Protein AF-0000000072724096 (afdb_homodimer)

Radius of gyration: 21.65 Å; Cα contacts (8 Å, |Δi|>4): 663; chains: 2; bounding box: 56×56×42 Å

Solvent-accessible surface area (backbone atoms only — not comparable to full-atom values): 15697 Å² total; per-residue (Å²): 115,58,64,41,33,38,26,36,26,48,43,70,36,62,34,26,48,38,30,69,43,64,88,60,43,46,78,62,49,70,34,66,56,34,50,63,68,53,74,51,79,86,58,90,69,87,50,56,27,40,45,66,32,66,74,71,70,44,71,24,31,36,26,71,37,67,91,57,50,35,62,48,39,63,84,44,53,75,45,74,41,66,35,41,32,31,42,21,38,40,54,76,84,75,58,84,76,57,49,67,43,22,32,33,25,29,62,86,66,57,46,78,44,69,61,37,56,50,73,48,77,36,76,54,72,38,76,88,64,70,44,69,27,32,42,36,75,75,46,77,46,75,82,114,59,64,42,33,37,25,36,29,48,42,69,37,62,34,28,48,37,28,70,44,65,88,60,45,46,77,64,47,69,34,63,57,30,50,62,68,54,73,50,79,86,58,91,69,87,53,58,26,37,44,67,32,66,76,70,71,46,72,23,33,36,26,71,37,66,92,56,49,34,62,50,40,64,85,44,53,76,46,73,42,65,34,41,32,32,42,21,38,41,53,76,85,77,56,86,76,59,47,67,44,22,31,33,23,28,61,85,65,56,47,78,44,69,62,36,56,50,72,49,78,36,76,52,71,38,77,89,66,70,43,68,28,32,41,36,76,75,46,76,47,75,81

Secondary structure (DSSP, 8-state):
--EEEEEEEEEEESEEEEE--SGGGGTT------------SS-----SEEEE-TTT-PEEEEEE-GGG---B-GGGTTS-EEEEEEEEES---------S-EEEEETTT--EEEEE--SS-EEEEETTTTEEEEEEEEEEEE-/-PEEEEEEEEEEESEEEEE--SGGGGTT------------SS-----SEEEE-TTT-PEEEEEE-GGG---B-GGGTTS-EEEEEEEEES---------S-EEEEETTT--EEEEE--SS-EEEEETTTTEEEEEEEEEEEE-

Structure (mmCIF, N/CA/C/O backbone):
data_AF-0000000072724096-model_v1
#
loop_
_entity.id
_entity.type
_entity.pdbx_description
1 polymer 'CXXC motif containing zinc binding protein-like'
#
loop_
_atom_site.group_PDB
_atom_site.id
_atom_site.type_symbol
_atom_site.label_atom_id
_atom_site.label_alt_id
_atom_site.label_comp_id
_atom_site.label_asym_id
_atom_site.label_entity_id
_atom_site.label_seq_id
_atom_site.pdbx_PDB_ins_code
_atom_site.Cartn_x
_atom_site.Cartn_y
_atom_site.Cartn_z
_atom_site.occupancy
_atom_site.B_iso_or_equiv
_atom_site.auth_seq_id
_atom_site.auth_comp_id
_atom_site.auth_asym_id
_atom_site.auth_atom_id
_atom_site.pdbx_PDB_model_num
ATOM 1 N N . MET A 1 1 ? 21.5 -11.797 -8.406 1 77.06 1 MET A N 1
ATOM 2 C CA . MET A 1 1 ? 20.375 -11.078 -7.828 1 77.06 1 MET A CA 1
ATOM 3 C C . MET A 1 1 ? 19.453 -12.023 -7.07 1 77.06 1 MET A C 1
ATOM 5 O O . MET A 1 1 ? 19.156 -13.125 -7.547 1 77.06 1 MET A O 1
ATOM 9 N N . PRO A 1 2 ? 19.266 -11.672 -5.82 1 86.19 2 PRO A N 1
ATOM 10 C CA . PRO A 1 2 ? 18.391 -12.594 -5.098 1 86.19 2 PRO A CA 1
ATOM 11 C C . PRO A 1 2 ? 16.984 -12.648 -5.68 1 86.19 2 PRO A C 1
ATOM 13 O O . PRO A 1 2 ? 16.5 -11.664 -6.238 1 86.19 2 PRO A O 1
ATOM 16 N N . VAL A 1 3 ? 16.469 -13.82 -5.758 1 88.12 3 VAL A N 1
ATOM 17 C CA . VAL A 1 3 ? 15.094 -14.039 -6.18 1 88.12 3 VAL A CA 1
ATOM 18 C C . VAL A 1 3 ? 14.227 -14.367 -4.965 1 88.12 3 VAL A C 1
ATOM 20 O O . VAL A 1 3 ? 14.562 -15.25 -4.172 1 88.12 3 VAL A O 1
ATOM 23 N N . TYR A 1 4 ? 13.203 -13.531 -4.785 1 86.06 4 TYR A N 1
ATOM 24 C CA . TYR A 1 4 ? 12.203 -13.812 -3.764 1 86.06 4 TYR A CA 1
ATOM 25 C C . TYR A 1 4 ? 10.953 -14.438 -4.379 1 86.06 4 TYR A C 1
ATOM 27 O O . TYR A 1 4 ? 10.523 -14.039 -5.461 1 86.06 4 TYR A O 1
ATOM 35 N N . LYS A 1 5 ? 10.438 -15.391 -3.674 1 91.56 5 LYS A N 1
ATOM 36 C CA . LYS A 1 5 ? 9.234 -16.078 -4.129 1 91.56 5 LYS A CA 1
ATOM 37 C C . LYS A 1 5 ? 8.086 -15.891 -3.139 1 91.56 5 LYS A C 1
ATOM 39 O O . LYS A 1 5 ? 8.297 -15.945 -1.924 1 91.56 5 LYS A O 1
ATOM 44 N N . VAL A 1 6 ? 6.988 -15.625 -3.703 1 88.81 6 VAL A N 1
ATOM 45 C CA . VAL A 1 6 ? 5.766 -15.648 -2.906 1 88.81 6 VAL A CA 1
ATOM 46 C C . VAL A 1 6 ? 4.988 -16.938 -3.191 1 88.81 6 VAL A C 1
ATOM 48 O O . VAL A 1 6 ? 4.621 -17.203 -4.336 1 88.81 6 VAL A O 1
ATOM 51 N N . THR A 1 7 ? 4.855 -17.719 -2.152 1 95.25 7 THR A N 1
ATOM 52 C CA . THR A 1 7 ? 4.035 -18.922 -2.219 1 95.25 7 THR A CA 1
ATOM 53 C C . THR A 1 7 ? 2.736 -18.734 -1.439 1 95.25 7 THR A C 1
ATOM 55 O O . THR A 1 7 ? 2.727 -18.094 -0.384 1 95.25 7 THR A O 1
ATOM 58 N N . ILE A 1 8 ? 1.665 -19.281 -2.002 1 95.5 8 ILE A N 1
ATOM 59 C CA . ILE A 1 8 ? 0.393 -19.062 -1.321 1 95.5 8 ILE A CA 1
ATOM 60 C C . ILE A 1 8 ? -0.304 -20.406 -1.095 1 95.5 8 ILE A C 1
ATOM 62 O O . ILE A 1 8 ? 0.004 -21.391 -1.765 1 95.5 8 ILE A O 1
ATOM 66 N N . ARG A 1 9 ? -1.151 -20.391 -0.141 1 97.12 9 ARG A N 1
ATOM 67 C CA . ARG A 1 9 ? -2.104 -21.453 0.144 1 97.12 9 ARG A CA 1
ATOM 68 C C . ARG A 1 9 ? -3.508 -20.906 0.352 1 97.12 9 ARG A C 1
ATOM 70 O O . ARG A 1 9 ? -3.678 -19.844 0.97 1 97.12 9 ARG A O 1
ATOM 77 N N . ALA A 1 10 ? -4.5 -21.594 -0.165 1 97.19 10 ALA A N 1
ATOM 78 C CA . ALA A 1 10 ? -5.887 -21.141 -0.066 1 97.19 10 ALA A CA 1
ATOM 79 C C . ALA A 1 10 ? -6.848 -22.328 -0.086 1 97.19 10 ALA A C 1
ATOM 81 O O . ALA A 1 10 ? -6.453 -23.453 -0.396 1 97.19 10 ALA A O 1
ATOM 82 N N . GLN A 1 11 ? -8.078 -22.062 0.316 1 97.94 11 GLN A N 1
ATOM 83 C CA . GLN A 1 11 ? -9.203 -22.969 0.109 1 97.94 11 GLN A CA 1
ATOM 84 C C . GLN A 1 11 ? -10.156 -22.438 -0.954 1 97.94 11 GLN A C 1
ATOM 86 O O . GLN A 1 11 ? -10.477 -21.25 -0.962 1 97.94 11 GLN A O 1
ATOM 91 N N . PHE A 1 12 ? -10.547 -23.406 -1.77 1 98.06 12 PHE A N 1
ATOM 92 C CA . PHE A 1 12 ? -11.453 -23.031 -2.854 1 98.06 12 PHE A CA 1
ATOM 93 C C . PHE A 1 12 ? -12.82 -23.672 -2.666 1 98.06 12 PHE A C 1
ATOM 95 O O . PHE A 1 12 ? -12.914 -24.812 -2.205 1 98.06 12 PHE A O 1
ATOM 102 N N . GLU A 1 13 ? -13.891 -22.891 -2.988 1 98.12 13 GLU A N 1
ATOM 103 C CA . GLU A 1 13 ? -15.234 -23.422 -3.207 1 98.12 13 GLU A CA 1
ATOM 104 C C . GLU A 1 13 ? -15.664 -23.25 -4.66 1 98.12 13 GLU A C 1
ATOM 106 O O . GLU A 1 13 ? -15.992 -22.141 -5.09 1 98.12 13 GLU A O 1
ATOM 111 N N . ASN A 1 14 ? -15.648 -24.219 -5.484 1 98.19 14 ASN A N 1
ATOM 112 C CA . ASN A 1 14 ? -16.141 -24.312 -6.852 1 98.19 14 ASN A CA 1
ATOM 113 C C . ASN A 1 14 ? -15.398 -23.359 -7.781 1 98.19 14 ASN A C 1
ATOM 115 O O . ASN A 1 14 ? -15.969 -22.875 -8.766 1 98.19 14 ASN A O 1
ATOM 119 N N . VAL A 1 15 ? -14.125 -22.938 -7.488 1 98.44 15 VAL A N 1
ATOM 120 C CA . VAL A 1 15 ? -13.289 -22.125 -8.375 1 98.44 15 VAL A CA 1
ATOM 121 C C . VAL A 1 15 ? -11.906 -22.766 -8.5 1 98.44 15 VAL A C 1
ATOM 123 O O . VAL A 1 15 ? -11.57 -23.688 -7.75 1 98.44 15 VAL A O 1
ATOM 126 N N . THR A 1 16 ? -11.141 -22.281 -9.469 1 98.06 16 THR A N 1
ATOM 127 C CA . THR A 1 16 ? -9.773 -22.734 -9.727 1 98.06 16 THR A CA 1
ATOM 128 C C . THR A 1 16 ? -8.992 -21.672 -10.508 1 98.06 16 THR A C 1
ATOM 130 O O . THR A 1 16 ? -9.523 -20.609 -10.828 1 98.06 16 THR A O 1
ATOM 133 N N . ASN A 1 17 ? -7.672 -21.891 -10.672 1 97.56 17 ASN A N 1
ATOM 134 C CA . ASN A 1 17 ? -6.805 -21.047 -11.484 1 97.56 17 ASN A CA 1
ATOM 135 C C . ASN A 1 17 ? -6.738 -19.625 -10.93 1 97.56 17 ASN A C 1
ATOM 137 O O . ASN A 1 17 ? -6.934 -18.656 -11.672 1 97.56 17 ASN A O 1
ATOM 141 N N . LEU A 1 18 ? -6.512 -19.578 -9.664 1 97.06 18 LEU A N 1
ATOM 142 C CA . LEU A 1 18 ? -6.277 -18.266 -9.062 1 97.06 18 LEU A CA 1
ATOM 143 C C . LEU A 1 18 ? -4.949 -17.688 -9.531 1 97.06 18 LEU A C 1
ATOM 145 O O . LEU A 1 18 ? -3.912 -18.344 -9.445 1 97.06 18 LEU A O 1
ATOM 149 N N . GLU A 1 19 ? -5.035 -16.438 -10.07 1 92.5 19 GLU A N 1
ATOM 150 C CA . GLU A 1 19 ? -3.848 -15.805 -10.633 1 92.5 19 GLU A CA 1
ATOM 151 C C . GLU A 1 19 ? -3.721 -14.359 -10.164 1 92.5 19 GLU A C 1
ATOM 153 O O . GLU A 1 19 ? -4.719 -13.641 -10.062 1 92.5 19 GLU A O 1
ATOM 158 N N . ALA A 1 20 ? -2.453 -14.047 -9.82 1 86.38 20 ALA A N 1
ATOM 159 C CA . ALA A 1 20 ? -2.15 -12.664 -9.453 1 86.38 20 ALA A CA 1
ATOM 160 C C . ALA A 1 20 ? -2.371 -11.727 -10.633 1 86.38 20 ALA A C 1
ATOM 162 O O . ALA A 1 20 ? -2.352 -12.156 -11.789 1 86.38 20 ALA A O 1
ATOM 163 N N . PRO A 1 21 ? -2.598 -10.461 -10.211 1 75.31 21 PRO A N 1
ATOM 164 C CA . PRO A 1 21 ? -2.787 -9.508 -11.312 1 75.31 21 PRO A CA 1
ATOM 165 C C . PRO A 1 21 ? -1.565 -9.414 -12.219 1 75.31 21 PRO A C 1
ATOM 167 O O . PRO A 1 21 ? -0.429 -9.484 -11.742 1 75.31 21 PRO A O 1
ATOM 170 N N . GLY A 1 22 ? -1.613 -9.703 -13.508 1 60.59 22 GLY A N 1
ATOM 171 C CA . GLY A 1 22 ? -0.525 -9.594 -14.469 1 60.59 22 GLY A CA 1
ATOM 172 C C . GLY A 1 22 ? 0.188 -8.258 -14.414 1 60.59 22 GLY A C 1
ATOM 173 O O . GLY A 1 22 ? 0.64 -7.828 -13.352 1 60.59 22 GLY A O 1
ATOM 174 N N . GLU A 1 23 ? 0.174 -7.484 -15.539 1 55.12 23 GLU A N 1
ATOM 175 C CA . GLU A 1 23 ? 0.909 -6.254 -15.82 1 55.12 23 GLU A CA 1
ATOM 176 C C . GLU A 1 23 ? 0.658 -5.207 -14.734 1 55.12 23 GLU A C 1
ATOM 178 O O . GLU A 1 23 ? 1.498 -4.336 -14.5 1 55.12 23 GLU A O 1
ATOM 183 N N . ASP A 1 24 ? -0.351 -5.383 -14.016 1 49.88 24 ASP A N 1
ATOM 184 C CA . ASP A 1 24 ? -0.758 -4.293 -13.133 1 49.88 24 ASP A CA 1
ATOM 185 C C . ASP A 1 24 ? -0.168 -4.465 -11.734 1 49.88 24 ASP A C 1
ATOM 187 O O . ASP A 1 24 ? -0.503 -3.711 -10.82 1 49.88 24 ASP A O 1
ATOM 191 N N . PHE A 1 25 ? 0.595 -5.539 -11.586 1 50.97 25 PHE A N 1
ATOM 192 C CA . PHE A 1 25 ? 1.252 -5.566 -10.289 1 50.97 25 PHE A CA 1
ATOM 193 C C . PHE A 1 25 ? 1.965 -4.246 -10.016 1 50.97 25 PHE A C 1
ATOM 195 O O . PHE A 1 25 ? 2.121 -3.846 -8.859 1 50.97 25 PHE A O 1
ATOM 202 N N . SER A 1 26 ? 2.305 -3.635 -11.133 1 45.75 26 SER A N 1
ATOM 203 C CA . SER A 1 26 ? 3.135 -2.441 -11.008 1 45.75 26 SER A CA 1
ATOM 204 C C . SER A 1 26 ? 2.459 -1.382 -10.148 1 45.75 26 SER A C 1
ATOM 206 O O . SER A 1 26 ? 3.129 -0.659 -9.406 1 45.75 26 SER A O 1
ATOM 208 N N . GLU A 1 27 ? 1.235 -1.168 -10.492 1 42.31 27 GLU A N 1
ATOM 209 C CA . GLU A 1 27 ? 0.758 0.095 -9.938 1 42.31 27 GLU A CA 1
ATOM 210 C C . GLU A 1 27 ? 0.625 0.019 -8.422 1 42.31 27 GLU A C 1
ATOM 212 O O . GLU A 1 27 ? 0.719 1.037 -7.73 1 42.31 27 GLU A O 1
ATOM 217 N N . LYS A 1 28 ? 0.189 -1.168 -8.086 1 42.19 28 LYS A N 1
ATOM 218 C CA . LYS A 1 28 ? -0.104 -1.183 -6.66 1 42.19 28 LYS A CA 1
ATOM 219 C C . LYS A 1 28 ? 1.017 -1.861 -5.875 1 42.19 28 LYS A C 1
ATOM 221 O O . LYS A 1 28 ? 0.988 -3.076 -5.668 1 42.19 28 LYS A O 1
ATOM 226 N N . TRP A 1 29 ? 2.176 -1.751 -6.34 1 39.19 29 TRP A N 1
ATOM 227 C CA . TRP A 1 29 ? 3.254 -2.422 -5.621 1 39.19 29 TRP A CA 1
ATOM 228 C C . TRP A 1 29 ? 3.129 -2.195 -4.121 1 39.19 29 TRP A C 1
ATOM 230 O O . TRP A 1 29 ? 2.828 -1.084 -3.676 1 39.19 29 TRP A O 1
ATOM 240 N N . GLN A 1 30 ? 2.699 -3.15 -3.518 1 44.91 30 GLN A N 1
ATOM 241 C CA . GLN A 1 30 ? 2.631 -3.268 -2.064 1 44.91 30 GLN A CA 1
ATOM 242 C C . GLN A 1 30 ? 3.93 -2.799 -1.414 1 44.91 30 GLN A C 1
ATOM 244 O O . GLN A 1 30 ? 4.977 -2.76 -2.064 1 44.91 30 GLN A O 1
ATOM 249 N N . TYR A 1 31 ? 3.693 -2.562 -0.171 1 43.75 31 TYR A N 1
ATOM 250 C CA . TYR A 1 31 ? 4.422 -1.954 0.936 1 43.75 31 TYR A CA 1
ATOM 251 C C . TYR A 1 31 ? 5.723 -2.699 1.206 1 43.75 31 TYR A C 1
ATOM 253 O O . TYR A 1 31 ? 5.793 -3.92 1.045 1 43.75 31 TYR A O 1
ATOM 261 N N . VAL A 1 32 ? 6.652 -2.34 0.55 1 44.72 32 VAL A N 1
ATOM 262 C CA . VAL A 1 32 ? 7.836 -2.881 1.211 1 44.72 32 VAL A CA 1
ATOM 263 C C . VAL A 1 32 ? 7.797 -2.547 2.701 1 44.72 32 VAL A C 1
ATOM 265 O O . VAL A 1 32 ? 7.691 -1.378 3.078 1 44.72 32 VAL A O 1
ATOM 268 N N . SER A 1 33 ? 7.008 -3.434 3.391 1 38.75 33 SER A N 1
ATOM 269 C CA . SER A 1 33 ? 7.012 -3.238 4.836 1 38.75 33 SER A CA 1
ATOM 270 C C . SER A 1 33 ? 8.406 -2.904 5.348 1 38.75 33 SER A C 1
ATOM 272 O O . SER A 1 33 ? 9.367 -3.635 5.078 1 38.75 33 SER A O 1
ATOM 274 N N . ALA A 1 34 ? 8.562 -1.711 5.492 1 39.78 34 ALA A N 1
ATOM 275 C CA . ALA A 1 34 ? 9.617 -1.272 6.402 1 39.78 34 ALA A CA 1
ATOM 276 C C . ALA A 1 34 ? 9.609 -2.098 7.688 1 39.78 34 ALA A C 1
ATOM 278 O O . ALA A 1 34 ? 8.969 -1.718 8.672 1 39.78 34 ALA A O 1
ATOM 279 N N . ASP A 1 35 ? 8.891 -3.184 7.785 1 37.25 35 ASP A N 1
ATOM 280 C CA . ASP A 1 35 ? 8.773 -3.693 9.148 1 37.25 35 ASP A CA 1
ATOM 281 C C . ASP A 1 35 ? 10.023 -3.383 9.961 1 37.25 35 ASP A C 1
ATOM 283 O O . ASP A 1 35 ? 9.938 -3.064 11.148 1 37.25 35 ASP A O 1
ATOM 287 N N . GLU A 1 36 ? 11.203 -4.234 9.961 1 36.59 36 GLU A N 1
ATOM 288 C CA . GLU A 1 36 ? 11.711 -4.41 11.32 1 36.59 36 GLU A CA 1
ATOM 289 C C . GLU A 1 36 ? 12.102 -3.074 11.945 1 36.59 36 GLU A C 1
ATOM 291 O O . GLU A 1 36 ? 12.898 -2.33 11.383 1 36.59 36 GLU A O 1
ATOM 296 N N . GLN A 1 37 ? 10.938 -2.418 12.492 1 38.41 37 GLN A N 1
ATOM 297 C CA . GLN A 1 37 ? 11.633 -1.508 13.391 1 38.41 37 GLN A CA 1
ATOM 298 C C . GLN A 1 37 ? 13.023 -2.035 13.742 1 38.41 37 GLN A C 1
ATOM 300 O O . GLN A 1 37 ? 13.156 -3.105 14.336 1 38.41 37 GLN A O 1
ATOM 305 N N . VAL A 1 38 ? 13.789 -2.195 12.859 1 38.53 38 VAL A N 1
ATOM 306 C CA . VAL A 1 38 ? 15.133 -2.617 13.242 1 38.53 38 VAL A CA 1
ATOM 307 C C . VAL A 1 38 ? 15.703 -1.653 14.281 1 38.53 38 VAL A C 1
ATOM 309 O O . VAL A 1 38 ? 15.539 -0.437 14.164 1 38.53 38 VAL A O 1
ATOM 312 N N . ASP A 1 39 ? 15.68 -2.201 15.422 1 38.94 39 ASP A N 1
ATOM 313 C CA . ASP A 1 39 ? 16.531 -1.484 16.375 1 38.94 39 ASP A CA 1
ATOM 314 C C . ASP A 1 39 ? 17.719 -0.827 15.656 1 38.94 39 ASP A C 1
ATOM 316 O O . ASP A 1 39 ? 18.469 -1.497 14.953 1 38.94 39 ASP A O 1
ATOM 320 N N . THR A 1 40 ? 17.359 0.144 15.062 1 41.19 40 THR A N 1
ATOM 321 C CA . THR A 1 40 ? 18.594 0.823 14.656 1 41.19 40 THR A CA 1
ATOM 322 C C . THR A 1 40 ? 19.672 0.682 15.727 1 41.19 40 THR A C 1
ATOM 324 O O . THR A 1 40 ? 19.391 0.86 16.922 1 41.19 40 THR A O 1
ATOM 327 N N . PRO A 1 41 ? 20.625 -0.075 15.406 1 42.72 41 PRO A N 1
ATOM 328 C CA . PRO A 1 41 ? 21.625 -0.151 16.484 1 42.72 41 PRO A CA 1
ATOM 329 C C . PRO A 1 41 ? 21.594 1.07 17.391 1 42.72 41 PRO A C 1
ATOM 331 O O . PRO A 1 41 ? 21.375 0.938 18.609 1 42.72 41 PRO A O 1
ATOM 334 N N . LYS A 1 42 ? 22.734 1.822 17.203 1 36.31 42 LYS A N 1
ATOM 335 C CA . LYS A 1 42 ? 23.266 2.785 18.172 1 36.31 42 LYS A CA 1
ATOM 336 C C . LYS A 1 42 ? 22.234 3.85 18.516 1 36.31 42 LYS A C 1
ATOM 338 O O . LYS A 1 42 ? 22.484 4.727 19.344 1 36.31 42 LYS A O 1
ATOM 343 N N . SER A 1 43 ? 21.406 4.328 17.453 1 38.88 43 SER A N 1
ATOM 344 C CA . SER A 1 43 ? 20.781 5.582 17.875 1 38.88 43 SER A CA 1
ATOM 345 C C . SER A 1 43 ? 19.484 5.336 18.625 1 38.88 43 SER A C 1
ATOM 347 O O . SER A 1 43 ? 18.734 4.406 18.297 1 38.88 43 SER A O 1
ATOM 349 N N . ARG A 1 44 ? 19.109 5.746 19.719 1 42.91 44 ARG A N 1
ATOM 350 C CA . ARG A 1 44 ? 17.984 5.832 20.641 1 42.91 44 ARG A CA 1
ATOM 351 C C . ARG A 1 44 ? 16.672 6.004 19.906 1 42.91 44 ARG A C 1
ATOM 353 O O . ARG A 1 44 ? 15.594 6 20.516 1 42.91 44 ARG A O 1
ATOM 360 N N . GLY A 1 45 ? 16.516 6.551 18.625 1 48 45 GLY A N 1
ATOM 361 C CA . GLY A 1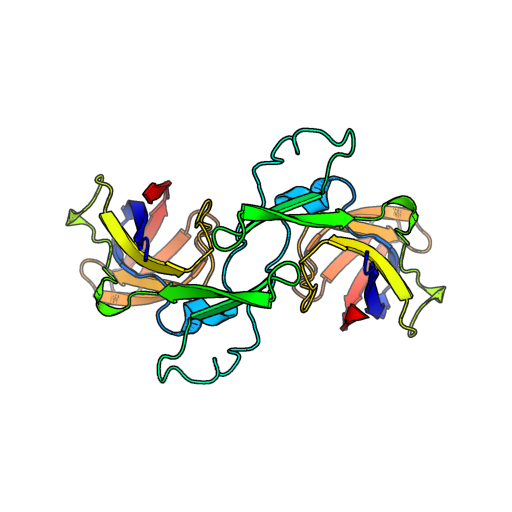 45 ? 15.242 7.059 18.141 1 48 45 GLY A CA 1
ATOM 362 C C . GLY A 1 45 ? 14.469 6.047 17.312 1 48 45 GLY A C 1
ATOM 363 O O . GLY A 1 45 ? 15.062 5.215 16.625 1 48 45 GLY A O 1
ATOM 364 N N . THR A 1 46 ? 13.32 5.586 17.688 1 55.38 46 THR A N 1
ATOM 365 C CA . THR A 1 46 ? 12.359 4.73 17 1 55.38 46 THR A CA 1
ATOM 366 C C . THR A 1 46 ? 11.914 5.355 15.68 1 55.38 46 THR A C 1
ATOM 368 O O . THR A 1 46 ? 11.844 6.582 15.562 1 55.38 46 THR A O 1
ATOM 371 N N . CYS A 1 47 ? 12.258 4.789 14.453 1 64.88 47 CYS A N 1
ATOM 372 C CA . CYS A 1 47 ? 11.758 5.297 13.18 1 64.88 47 CYS A CA 1
ATOM 373 C C . CYS A 1 47 ? 10.547 4.5 12.711 1 64.88 47 CYS A C 1
ATOM 375 O O . CYS A 1 47 ? 10.328 3.373 13.164 1 64.88 47 CYS A O 1
ATOM 377 N N . ASN A 1 48 ? 9.633 5.25 12.039 1 67.31 48 ASN A N 1
ATOM 378 C CA . ASN A 1 48 ? 8.414 4.629 11.531 1 67.31 48 ASN A CA 1
ATOM 379 C C . ASN A 1 48 ? 8.719 3.621 10.422 1 67.31 48 ASN A C 1
ATOM 381 O O . ASN A 1 48 ? 7.992 2.639 10.266 1 67.31 48 ASN A O 1
ATOM 385 N N . MET A 1 49 ? 9.758 3.877 9.656 1 68.81 49 MET A N 1
ATOM 386 C CA . MET A 1 49 ? 10.172 2.994 8.57 1 68.81 49 MET A CA 1
ATOM 387 C C . MET A 1 49 ? 11.695 2.998 8.422 1 68.81 49 MET A C 1
ATOM 389 O O . MET A 1 49 ? 12.328 4.055 8.492 1 68.81 49 MET A O 1
ATOM 393 N N . ALA A 1 50 ? 12.219 1.803 8.375 1 68.62 50 ALA A N 1
ATOM 394 C CA . ALA A 1 50 ? 13.641 1.632 8.086 1 68.62 50 ALA A CA 1
ATOM 395 C C . ALA A 1 50 ? 13.859 0.572 7.008 1 68.62 50 ALA A C 1
ATOM 397 O O . ALA A 1 50 ? 13.211 -0.477 7.02 1 68.62 50 ALA A O 1
ATOM 398 N N . VAL A 1 51 ? 14.633 1.031 5.988 1 66.38 51 VAL A N 1
ATOM 399 C CA . VAL A 1 51 ? 14.953 0.117 4.898 1 66.38 51 VAL A CA 1
ATOM 400 C C . VAL A 1 51 ? 16.469 -0.008 4.754 1 66.38 51 VAL A C 1
ATOM 402 O O . VAL A 1 51 ? 17.172 0.999 4.691 1 66.38 51 VAL A O 1
ATOM 405 N N . LYS A 1 52 ? 17 -1.158 4.906 1 69.5 52 LYS A N 1
ATOM 406 C CA . LYS A 1 52 ? 18.422 -1.415 4.695 1 69.5 52 LYS A CA 1
ATOM 407 C C . LYS A 1 52 ? 18.719 -1.613 3.213 1 69.5 52 LYS A C 1
ATOM 409 O O . LYS A 1 52 ? 18.172 -2.504 2.57 1 69.5 52 LYS A O 1
ATOM 414 N N . CYS A 1 53 ? 19.578 -0.744 2.729 1 70.62 53 CYS A N 1
ATOM 415 C CA . CYS A 1 53 ? 20.047 -0.892 1.355 1 70.62 53 CYS A CA 1
ATOM 416 C C . CYS A 1 53 ? 21.047 -2.031 1.239 1 70.62 53 CYS A C 1
ATOM 418 O O . CYS A 1 53 ? 22.094 -2.016 1.902 1 70.62 53 CYS A O 1
ATOM 420 N N . LYS A 1 54 ? 20.719 -2.914 0.489 1 70.69 54 LYS A N 1
ATOM 421 C CA . LYS A 1 54 ? 21.594 -4.078 0.354 1 70.69 54 LYS A CA 1
ATOM 422 C C . LYS A 1 54 ? 22.844 -3.734 -0.454 1 70.69 54 LYS A C 1
ATOM 424 O O . LYS A 1 54 ? 23.828 -4.484 -0.441 1 70.69 54 LYS A O 1
ATOM 429 N N . LEU A 1 55 ? 22.766 -2.547 -1.094 1 74.75 55 LEU A N 1
ATOM 430 C CA . LEU A 1 55 ? 23.906 -2.186 -1.938 1 74.75 55 LEU A CA 1
ATOM 431 C C . LEU A 1 55 ? 24.938 -1.398 -1.144 1 74.75 55 LEU A C 1
ATOM 433 O O . LEU A 1 55 ? 26.125 -1.402 -1.487 1 74.75 55 LEU A O 1
ATOM 437 N N . CYS A 1 56 ? 24.688 -0.646 -0.161 1 79.94 56 CYS A N 1
ATOM 438 C CA . CYS A 1 56 ? 25.656 0.136 0.608 1 79.94 56 CYS A CA 1
ATOM 439 C C . CYS A 1 56 ? 25.594 -0.219 2.088 1 79.94 56 CYS A C 1
ATOM 441 O O . CYS A 1 56 ? 26.422 0.228 2.877 1 79.94 56 CYS A O 1
ATOM 443 N N . ASN A 1 57 ? 24.672 -1.079 2.426 1 76 57 ASN A N 1
ATOM 444 C CA . ASN A 1 57 ? 24.484 -1.584 3.783 1 76 57 ASN A CA 1
ATOM 445 C C . ASN A 1 57 ? 24.094 -0.47 4.746 1 76 57 ASN A C 1
ATOM 447 O O . ASN A 1 57 ? 24.203 -0.626 5.961 1 76 57 ASN A O 1
ATOM 451 N N . ARG A 1 58 ? 23.688 0.639 4.156 1 75.81 58 ARG A N 1
ATOM 452 C CA . ARG A 1 58 ? 23.219 1.733 4.996 1 75.81 58 ARG A CA 1
ATOM 453 C C . ARG A 1 58 ? 21.703 1.655 5.195 1 75.81 58 ARG A C 1
ATOM 455 O O . ARG A 1 58 ? 21 0.977 4.438 1 75.81 58 ARG A O 1
ATOM 462 N N . HIS A 1 59 ? 21.266 2.195 6.18 1 73.44 59 HIS A N 1
ATOM 463 C CA . HIS A 1 59 ? 19.844 2.209 6.512 1 73.44 59 HIS A CA 1
ATOM 464 C C . HIS A 1 59 ? 19.188 3.531 6.109 1 73.44 59 HIS A C 1
ATOM 466 O O . HIS A 1 59 ? 19.688 4.602 6.461 1 73.44 59 HIS A O 1
ATOM 472 N N . SER A 1 60 ? 18.109 3.373 5.207 1 74.12 60 SER A N 1
ATOM 473 C CA . SER A 1 60 ? 17.234 4.512 4.965 1 74.12 60 SER A CA 1
ATOM 474 C C . SER A 1 60 ? 16.094 4.551 5.98 1 74.12 60 SER A C 1
ATOM 476 O O . SER A 1 60 ? 15.547 3.508 6.355 1 74.12 60 SER A O 1
ATOM 478 N N . THR A 1 61 ? 15.797 5.734 6.445 1 75.38 61 THR A N 1
ATOM 479 C CA . THR A 1 61 ? 14.781 5.828 7.484 1 75.38 61 THR A CA 1
ATOM 480 C C . THR A 1 61 ? 13.766 6.918 7.156 1 75.38 61 THR A C 1
ATOM 482 O O . THR A 1 61 ? 14.086 7.879 6.457 1 75.38 61 THR A O 1
ATOM 485 N N . LEU A 1 62 ? 12.531 6.691 7.523 1 76.62 62 LEU A N 1
ATOM 486 C CA . LEU A 1 62 ? 11.445 7.66 7.504 1 76.62 62 LEU A CA 1
ATOM 487 C C . LEU A 1 62 ? 10.789 7.77 8.875 1 76.62 62 LEU A C 1
ATOM 489 O O . LEU A 1 62 ? 10.406 6.758 9.469 1 76.62 62 LEU A O 1
ATOM 493 N N . ASP A 1 63 ? 10.766 9 9.383 1 77 63 ASP A N 1
ATOM 494 C CA . ASP A 1 63 ? 10.117 9.258 10.664 1 77 63 ASP A CA 1
ATOM 495 C C . ASP A 1 63 ? 8.984 10.273 10.516 1 77 63 ASP A C 1
ATOM 497 O O . ASP A 1 63 ? 9.164 11.328 9.906 1 77 63 ASP A O 1
ATOM 501 N N . VAL A 1 64 ? 7.84 9.82 11.008 1 77.94 64 VAL A N 1
ATOM 502 C CA . VAL A 1 64 ? 6.738 10.773 11.031 1 77.94 64 VAL A CA 1
ATOM 503 C C . VAL A 1 64 ? 6.996 11.828 12.117 1 77.94 64 VAL A C 1
ATOM 505 O O . VAL A 1 64 ? 7.293 11.484 13.266 1 77.94 64 VAL A O 1
ATOM 508 N N . LEU A 1 65 ? 6.953 13.062 11.758 1 84.69 65 LEU A N 1
ATOM 509 C CA . LEU A 1 65 ? 7.074 14.148 12.727 1 84.69 65 LEU A CA 1
ATOM 510 C C . LEU A 1 65 ? 5.738 14.422 13.414 1 84.69 65 LEU A C 1
ATOM 512 O O . LEU A 1 65 ? 4.953 15.25 12.945 1 84.69 65 LEU A O 1
ATOM 516 N N . ARG A 1 66 ? 5.574 13.797 14.445 1 81.75 66 ARG A N 1
ATOM 517 C CA . ARG A 1 66 ? 4.301 13.883 15.148 1 81.75 66 ARG A CA 1
ATOM 518 C C . ARG A 1 66 ? 4.023 15.305 15.617 1 81.75 66 ARG A C 1
ATOM 520 O O . ARG A 1 66 ? 2.865 15.719 15.695 1 81.75 66 ARG A O 1
ATOM 527 N N . SER A 1 67 ? 5.059 15.914 16.016 1 85.44 67 SER A N 1
ATOM 528 C CA . SER A 1 67 ? 4.926 17.281 16.516 1 85.44 67 SER A CA 1
ATOM 529 C C . SER A 1 67 ? 4.359 18.203 15.445 1 85.44 67 SER A C 1
ATOM 531 O O . SER A 1 67 ? 3.836 19.281 15.758 1 85.44 67 SER A O 1
ATOM 533 N N . ARG A 1 68 ? 4.379 17.781 14.188 1 87.31 68 ARG A N 1
ATOM 534 C CA . ARG A 1 68 ? 3.932 18.641 13.086 1 87.31 68 ARG A CA 1
ATOM 535 C C . ARG A 1 68 ? 2.578 18.172 12.555 1 87.31 68 ARG A C 1
ATOM 537 O O . ARG A 1 68 ? 2.082 18.703 11.562 1 87.31 68 ARG A O 1
ATOM 544 N N . GLN A 1 69 ? 2.098 17.172 13.148 1 87.88 69 GLN A N 1
ATOM 545 C CA . GLN A 1 69 ? 0.795 16.688 12.703 1 87.88 69 GLN A CA 1
ATOM 546 C C . GLN A 1 69 ? -0.288 17.734 12.93 1 87.88 69 GLN A C 1
ATOM 548 O O . GLN A 1 69 ? -0.367 18.328 14.008 1 87.88 69 GLN A O 1
ATOM 553 N N . GLN A 1 70 ? -1.121 18.016 11.914 1 92.75 70 GLN A N 1
ATOM 554 C CA . GLN A 1 70 ? -2.199 19 12.008 1 92.75 70 GLN A CA 1
ATOM 555 C C . GLN A 1 70 ? -3.523 18.406 11.531 1 92.75 70 GLN A C 1
ATOM 557 O O . GLN A 1 70 ? -3.537 17.453 10.75 1 92.75 70 GLN A O 1
ATOM 562 N N . ARG A 1 71 ? -4.531 19.031 12.008 1 95.25 71 ARG A N 1
ATOM 563 C CA . ARG A 1 71 ? -5.871 18.688 11.547 1 95.25 71 ARG A CA 1
ATOM 564 C C . ARG A 1 71 ? -6.336 19.625 10.445 1 95.25 71 ARG A C 1
ATOM 566 O O . ARG A 1 71 ? -5.996 20.812 10.453 1 95.25 71 ARG A O 1
ATOM 573 N N . TYR A 1 72 ? -6.992 19.062 9.492 1 97.62 72 TYR A N 1
ATOM 574 C CA . TYR A 1 72 ? -7.656 19.859 8.477 1 97.62 72 TYR A CA 1
ATOM 575 C C . TYR A 1 72 ? -9.062 20.25 8.914 1 97.62 72 TYR A C 1
ATOM 577 O O . TYR A 1 72 ? -9.883 19.375 9.234 1 97.62 72 TYR A O 1
ATOM 585 N N . THR A 1 73 ? -9.422 21.562 8.922 1 97.88 73 THR A N 1
ATOM 586 C CA . THR A 1 73 ? -10.688 22.031 9.477 1 97.88 73 THR A CA 1
ATOM 587 C C . THR A 1 73 ? -11.547 22.672 8.391 1 97.88 73 THR A C 1
ATOM 589 O O . THR A 1 73 ? -11.078 22.922 7.281 1 97.88 73 THR A O 1
ATOM 592 N N . ALA A 1 74 ? -12.82 22.891 8.781 1 97.12 74 ALA A N 1
ATOM 593 C CA . ALA A 1 74 ? -13.75 23.547 7.871 1 97.12 74 ALA A CA 1
ATOM 594 C C . ALA A 1 74 ? -13.242 24.938 7.473 1 97.12 74 ALA A C 1
ATOM 596 O O . ALA A 1 74 ? -13.523 25.422 6.375 1 97.12 74 ALA A O 1
ATOM 597 N N . GLU A 1 75 ? -12.453 25.578 8.312 1 96.81 75 GLU A N 1
ATOM 598 C CA . GLU A 1 75 ? -11.922 26.922 8.047 1 96.81 75 GLU A CA 1
ATOM 599 C C . GLU A 1 75 ? -10.789 26.859 7.023 1 96.81 75 GLU A C 1
ATOM 601 O O . GLU A 1 75 ? -10.422 27.891 6.445 1 96.81 75 GLU A O 1
ATOM 606 N N . ASP A 1 76 ? -10.195 25.734 6.863 1 97.56 76 ASP A N 1
ATOM 607 C CA . ASP A 1 76 ? -9.078 25.578 5.934 1 97.56 76 ASP A CA 1
ATOM 608 C C . ASP A 1 76 ? -9.578 25.469 4.492 1 97.56 76 ASP A C 1
ATOM 610 O O . ASP A 1 76 ? -8.805 25.641 3.549 1 97.56 76 ASP A O 1
ATOM 614 N N . ILE A 1 77 ? -10.773 25.172 4.309 1 95.19 77 ILE A N 1
ATOM 615 C CA . ILE A 1 77 ? -11.352 24.938 2.992 1 95.19 77 ILE A CA 1
ATOM 616 C C . ILE A 1 77 ? -11.391 26.25 2.209 1 95.19 77 ILE A C 1
ATOM 618 O O . ILE A 1 77 ? -11.812 27.281 2.734 1 95.19 77 ILE A O 1
ATOM 622 N N . PRO A 1 78 ? -10.898 26.328 1.122 1 95.69 78 PRO A N 1
ATOM 623 C CA . PRO A 1 78 ? -10.445 25.234 0.249 1 95.69 78 PRO A CA 1
ATOM 624 C C . PRO A 1 78 ? -8.922 25.188 0.123 1 95.69 78 PRO A C 1
ATOM 626 O O . PRO A 1 78 ? -8.398 24.781 -0.917 1 95.69 78 PRO A O 1
ATOM 629 N N . ASN A 1 79 ? -8.258 25.656 1.012 1 97 79 ASN A N 1
ATOM 630 C CA . ASN A 1 79 ? -6.809 25.797 0.902 1 97 79 ASN A CA 1
ATOM 631 C C . ASN A 1 79 ? -6.086 24.516 1.264 1 97 79 ASN A C 1
ATOM 633 O O . ASN A 1 79 ? -6.59 23.719 2.061 1 97 79 ASN A O 1
ATOM 637 N N . PHE A 1 80 ? -4.93 24.359 0.629 1 97.62 80 PHE A N 1
ATOM 638 C CA . PHE A 1 80 ? -4.059 23.266 1.041 1 97.62 80 PHE A CA 1
ATOM 639 C C . PHE A 1 80 ? -3.469 23.531 2.42 1 97.62 80 PHE A C 1
ATOM 641 O O . PHE A 1 80 ? -3.113 24.672 2.738 1 97.62 80 PHE A O 1
ATOM 648 N N . LYS A 1 81 ? -3.418 22.469 3.23 1 96.88 81 LYS A N 1
ATOM 649 C CA . LYS A 1 81 ? -2.832 22.547 4.562 1 96.88 81 LYS A CA 1
ATOM 650 C C . LYS A 1 81 ? -1.978 21.328 4.871 1 96.88 81 LYS A C 1
ATOM 652 O O . LYS A 1 81 ? -2.367 20.203 4.559 1 96.88 81 LYS A O 1
ATOM 657 N N . GLU A 1 82 ? -0.778 21.578 5.496 1 95.12 82 GLU A N 1
ATOM 658 C CA . GLU A 1 82 ? 0.074 20.484 5.945 1 95.12 82 GLU A CA 1
ATOM 659 C C . GLU A 1 82 ? -0.616 19.641 7.023 1 95.12 82 GLU A C 1
ATOM 661 O O . GLU A 1 82 ? -1.139 20.203 7.996 1 95.12 82 GLU A O 1
ATOM 666 N N . ILE A 1 83 ? -0.644 18.344 6.871 1 92.12 83 ILE A N 1
ATOM 667 C CA . ILE A 1 83 ? -1.269 17.5 7.883 1 92.12 83 ILE A CA 1
ATOM 668 C C . ILE A 1 83 ? -0.251 16.5 8.422 1 92.12 83 ILE A C 1
ATOM 670 O O . ILE A 1 83 ? -0.424 15.953 9.508 1 92.12 83 ILE A O 1
ATOM 674 N N . ILE A 1 84 ? 0.736 16.188 7.633 1 87 84 ILE A N 1
ATOM 675 C CA . ILE A 1 84 ? 1.747 15.211 8.023 1 87 84 ILE A CA 1
ATOM 676 C C . ILE A 1 84 ? 3.113 15.641 7.492 1 87 84 ILE A C 1
ATOM 678 O O . ILE A 1 84 ? 3.211 16.219 6.402 1 87 84 ILE A O 1
ATOM 682 N N . ALA A 1 85 ? 4.102 15.414 8.273 1 87.44 85 ALA A N 1
ATOM 683 C CA . ALA A 1 85 ? 5.48 15.641 7.855 1 87.44 85 ALA A CA 1
ATOM 684 C C . ALA A 1 85 ? 6.363 14.445 8.18 1 87.44 85 ALA A C 1
ATOM 686 O O . ALA A 1 85 ? 6.184 13.797 9.219 1 87.44 85 ALA A O 1
ATOM 687 N N . PHE A 1 86 ? 7.27 14.164 7.312 1 83.25 86 PHE A N 1
ATOM 688 C CA . PHE A 1 86 ? 8.203 13.055 7.438 1 83.25 86 PHE A CA 1
ATOM 689 C C . PHE A 1 86 ? 9.641 13.562 7.441 1 83.25 86 PHE A C 1
ATOM 691 O O . PHE A 1 86 ? 10.031 14.352 6.582 1 83.25 86 PHE A O 1
ATOM 698 N N . GLU A 1 87 ? 10.375 13.133 8.391 1 85.19 87 GLU A N 1
ATOM 699 C CA . GLU A 1 87 ? 11.828 13.273 8.328 1 85.19 87 GLU A CA 1
ATOM 700 C C . GLU A 1 87 ? 12.469 12.031 7.727 1 85.19 87 GLU A C 1
ATOM 702 O O . GLU A 1 87 ? 12.289 10.922 8.234 1 85.19 87 GLU A O 1
ATOM 707 N N . CYS A 1 88 ? 13.18 12.234 6.586 1 79.06 88 CYS A N 1
ATOM 708 C CA . CYS A 1 88 ? 13.68 11.078 5.848 1 79.06 88 CYS A CA 1
ATOM 709 C C . CYS A 1 88 ? 15.195 11.109 5.754 1 79.06 88 CYS A C 1
ATOM 711 O O . CYS A 1 88 ? 15.797 12.172 5.609 1 79.06 88 CYS A O 1
ATOM 713 N N . ARG A 1 89 ? 15.703 9.906 5.992 1 76.12 89 ARG A N 1
ATOM 714 C CA . ARG A 1 89 ? 17.109 9.672 5.676 1 76.12 89 ARG A CA 1
ATOM 715 C C . ARG A 1 89 ? 17.25 8.648 4.559 1 76.12 89 ARG A C 1
ATOM 717 O O . ARG A 1 89 ? 16.812 7.5 4.699 1 76.12 89 ARG A O 1
ATOM 724 N N . GLY A 1 90 ? 17.828 9.078 3.354 1 72.25 90 GLY A N 1
ATOM 725 C CA . GLY A 1 90 ? 18.094 8.133 2.283 1 72.25 90 GLY A CA 1
ATOM 726 C C . GLY A 1 90 ? 16.859 7.789 1.467 1 72.25 90 GLY A C 1
ATOM 727 O O . GLY A 1 90 ? 16.922 6.918 0.594 1 72.25 90 GLY A O 1
ATOM 728 N N . ILE A 1 91 ? 15.656 8.273 1.827 1 70.31 91 ILE A N 1
ATOM 729 C CA . ILE A 1 91 ? 14.43 7.926 1.116 1 70.31 91 ILE A CA 1
ATOM 730 C C . ILE A 1 91 ? 13.672 9.195 0.749 1 70.31 91 ILE A C 1
ATOM 732 O O . ILE A 1 91 ? 13.688 10.18 1.497 1 70.31 91 ILE A O 1
ATOM 736 N N . SER A 1 92 ? 13.016 9.109 -0.422 1 71.19 92 SER A N 1
ATOM 737 C CA . SER A 1 92 ? 12.141 10.195 -0.859 1 71.19 92 SER A CA 1
ATOM 738 C C . SER A 1 92 ? 10.68 9.766 -0.848 1 71.19 92 SER A C 1
ATOM 740 O O . SER A 1 92 ? 10.359 8.625 -1.197 1 71.19 92 SER A O 1
ATOM 742 N N . VAL A 1 93 ? 9.828 10.648 -0.306 1 71.5 93 VAL A N 1
ATOM 743 C CA . VAL A 1 93 ? 8.391 10.445 -0.407 1 71.5 93 VAL A CA 1
ATOM 744 C C . VAL A 1 93 ? 7.883 10.992 -1.738 1 71.5 93 VAL A C 1
ATOM 746 O O . VAL A 1 93 ? 8.039 12.18 -2.027 1 71.5 93 VAL A O 1
ATOM 749 N N . VAL A 1 94 ? 7.293 10.086 -2.562 1 67.81 94 VAL A N 1
ATOM 750 C CA . VAL A 1 94 ? 6.969 10.547 -3.908 1 67.81 94 VAL A CA 1
ATOM 751 C C . VAL A 1 94 ? 5.461 10.438 -4.145 1 67.81 94 VAL A C 1
ATOM 753 O O . VAL A 1 94 ? 4.934 11.016 -5.094 1 67.81 94 VAL A O 1
ATOM 756 N N . ASN A 1 95 ? 4.758 9.719 -3.32 1 68.75 95 ASN A N 1
ATOM 757 C CA . ASN A 1 95 ? 3.32 9.516 -3.469 1 68.75 95 ASN A CA 1
ATOM 758 C C . ASN A 1 95 ? 2.635 9.352 -2.115 1 68.75 95 ASN A C 1
ATOM 760 O O . ASN A 1 95 ? 3.281 9.008 -1.125 1 68.75 95 ASN A O 1
ATOM 764 N N . PHE A 1 96 ? 1.401 9.555 -2.133 1 73.44 96 PHE A N 1
ATOM 765 C CA . PHE A 1 96 ? 0.588 9.445 -0.929 1 73.44 96 PHE A CA 1
ATOM 766 C C . PHE A 1 96 ? -0.797 8.906 -1.26 1 73.44 96 PHE A C 1
ATOM 768 O O . PHE A 1 96 ? -1.388 9.273 -2.277 1 73.44 96 PHE A O 1
ATOM 775 N N . LYS A 1 97 ? -1.272 8.031 -0.471 1 73.69 97 LYS A N 1
ATOM 776 C CA . LYS A 1 97 ? -2.635 7.52 -0.604 1 73.69 97 LYS A CA 1
ATOM 777 C C . LYS A 1 97 ? -3.426 7.723 0.684 1 73.69 97 LYS A C 1
ATOM 779 O O . LYS A 1 97 ? -2.93 7.445 1.776 1 73.69 97 LYS A O 1
ATOM 784 N N . PHE A 1 98 ? -4.648 8.141 0.394 1 81.5 98 PHE A N 1
ATOM 785 C CA . PHE A 1 98 ? -5.559 8.227 1.529 1 81.5 98 PHE A CA 1
ATOM 786 C C . PHE A 1 98 ? -6.09 6.852 1.904 1 81.5 98 PHE A C 1
ATOM 788 O O . PHE A 1 98 ? -6.594 6.121 1.048 1 81.5 98 PHE A O 1
ATOM 795 N N . GLY A 1 99 ? -5.805 6.312 3.033 1 74.88 99 GLY A N 1
ATOM 796 C CA . GLY A 1 99 ? -6.23 4.992 3.471 1 74.88 99 GLY A CA 1
ATOM 797 C C . GLY A 1 99 ? -7.223 5.035 4.617 1 74.88 99 GLY A C 1
ATOM 798 O O . GLY A 1 99 ? -8.078 5.926 4.676 1 74.88 99 GLY A O 1
ATOM 799 N N . ASP A 1 100 ? -7.16 4.031 5.285 1 76.19 100 ASP A N 1
ATOM 800 C CA . ASP A 1 100 ? -8.086 3.881 6.406 1 76.19 100 ASP A CA 1
ATOM 801 C C . ASP A 1 100 ? -7.516 4.516 7.676 1 76.19 100 ASP A C 1
ATOM 803 O O . ASP A 1 100 ? -6.328 4.84 7.734 1 76.19 100 ASP A O 1
ATOM 807 N N . GLY A 1 101 ? -8.453 4.715 8.633 1 82.5 101 GLY A N 1
ATOM 808 C CA . GLY A 1 101 ? -8.008 5.094 9.961 1 82.5 101 GLY A CA 1
ATOM 809 C C . GLY A 1 101 ? -8.164 6.574 10.25 1 82.5 101 GLY A C 1
ATOM 810 O O . GLY A 1 101 ? -7.895 7.031 11.359 1 82.5 101 GLY A O 1
ATOM 811 N N . TRP A 1 102 ? -8.539 7.352 9.281 1 90 102 TRP A N 1
ATOM 812 C CA . TRP A 1 102 ? -8.734 8.781 9.484 1 90 102 TRP A CA 1
ATOM 813 C C . TRP A 1 102 ? -9.883 9.047 10.453 1 90 102 TRP A C 1
ATOM 815 O O . TRP A 1 102 ? -10.711 8.164 10.695 1 90 102 TRP A O 1
ATOM 825 N N . GLN A 1 103 ? -9.844 10.242 10.984 1 94.31 103 GLN A N 1
ATOM 826 C CA . GLN A 1 103 ? -10.914 10.617 11.906 1 94.31 103 GLN A CA 1
ATOM 827 C C . GLN A 1 103 ? -11.297 12.086 11.734 1 94.31 103 GLN A C 1
ATOM 829 O O . GLN A 1 103 ? -10.484 12.898 11.305 1 94.31 103 GLN A O 1
ATOM 834 N N . CYS A 1 104 ? -12.539 12.328 12.023 1 97.38 104 CYS A N 1
ATOM 835 C CA . CYS A 1 104 ? -13.055 13.695 12.047 1 97.38 104 CYS A CA 1
ATOM 836 C C . CYS A 1 104 ? -14.203 13.828 13.039 1 97.38 104 CYS A C 1
ATOM 838 O O . CYS A 1 104 ? -14.461 12.914 13.82 1 97.38 104 CYS A O 1
ATOM 840 N N . GLN A 1 105 ? -14.844 15.047 13.078 1 97.94 105 GLN A N 1
ATOM 841 C CA . GLN A 1 105 ? -15.961 15.266 13.992 1 97.94 105 GLN A CA 1
ATOM 842 C C . GLN A 1 105 ? -17.016 16.172 13.367 1 97.94 105 GLN A C 1
ATOM 844 O O . GLN A 1 105 ? -16.703 17 12.508 1 97.94 105 GLN A O 1
ATOM 849 N N . GLY A 1 106 ? -18.266 15.961 13.82 1 97.88 106 GLY A N 1
ATOM 850 C CA . GLY A 1 106 ? -19.297 16.891 13.406 1 97.88 106 GLY A CA 1
ATOM 851 C C . GLY A 1 106 ? -18.984 18.328 13.766 1 97.88 106 GLY A C 1
ATOM 852 O O . GLY A 1 106 ? -18.438 18.609 14.836 1 97.88 106 GLY A O 1
ATOM 853 N N . THR A 1 107 ? -19.344 19.234 12.836 1 96.81 107 THR A N 1
ATOM 854 C CA . THR A 1 107 ? -19.031 20.641 13.031 1 96.81 107 THR A CA 1
ATOM 855 C C . THR A 1 107 ? -19.734 21.188 14.273 1 96.81 107 THR A C 1
ATOM 857 O O . THR A 1 107 ? -19.094 21.766 15.156 1 96.81 107 THR A O 1
ATOM 860 N N . ASP A 1 108 ? -20.953 21 14.477 1 94.12 108 ASP A N 1
ATOM 861 C CA . ASP A 1 108 ? -21.719 21.531 15.586 1 94.12 108 ASP A CA 1
ATOM 862 C C . ASP A 1 108 ? -21.891 20.5 16.703 1 94.12 108 ASP A C 1
ATOM 864 O O . ASP A 1 108 ? -21.734 20.812 17.875 1 94.12 108 ASP A O 1
ATOM 868 N N . SER A 1 109 ? -22.141 19.281 16.344 1 96.06 109 SER A N 1
ATOM 869 C CA . SER A 1 109 ? -22.438 18.203 17.281 1 96.06 109 SER A CA 1
ATOM 870 C C . SER A 1 109 ? -21.188 17.688 17.969 1 96.06 109 SER A C 1
ATOM 872 O O . SER A 1 109 ? -21.266 17.062 19.031 1 96.06 109 SER A O 1
ATOM 874 N N . LYS A 1 110 ? -20.062 17.828 17.375 1 96.88 110 LYS A N 1
ATOM 875 C CA . LYS A 1 110 ? -18.797 17.281 17.828 1 96.88 110 LYS A CA 1
ATOM 876 C C . LYS A 1 110 ? -18.828 15.758 17.859 1 96.88 110 LYS A C 1
ATOM 878 O O . LYS A 1 110 ? -17.984 15.125 18.5 1 96.88 110 LYS A O 1
ATOM 883 N N . THR A 1 111 ? -19.797 15.203 17.203 1 97.5 111 THR A N 1
ATOM 884 C CA . THR A 1 111 ? -19.859 13.758 17.078 1 97.5 111 THR A CA 1
ATOM 885 C C . THR A 1 111 ? -18.594 13.211 16.453 1 97.5 111 THR A C 1
ATOM 887 O O . THR A 1 111 ? -18.188 13.648 15.367 1 97.5 111 THR A O 1
ATOM 890 N N . PRO A 1 112 ? -17.984 12.219 17.125 1 97.62 112 PRO A N 1
ATOM 891 C CA . PRO A 1 112 ? -16.75 11.664 16.547 1 97.62 112 PRO A CA 1
ATOM 892 C C . PRO A 1 112 ? -17.016 10.625 15.461 1 97.62 112 PRO A C 1
ATOM 894 O O . PRO A 1 112 ? -17.938 9.812 15.602 1 97.62 112 PRO A O 1
ATOM 897 N N . PHE A 1 113 ? -16.328 10.758 14.352 1 97.06 113 PHE A N 1
ATOM 898 C CA . PHE A 1 113 ? -16.25 9.727 13.32 1 97.06 113 PHE A CA 1
ATOM 899 C C . PHE A 1 113 ? -14.844 9.164 13.219 1 97.06 113 PHE A C 1
ATOM 901 O O . PHE A 1 113 ? -13.891 9.906 12.961 1 97.06 113 PHE A O 1
ATOM 908 N N . THR A 1 114 ? -14.734 7.859 13.43 1 93.38 114 THR A N 1
ATOM 909 C CA . THR A 1 114 ? -13.414 7.246 13.484 1 93.38 114 THR A CA 1
ATOM 910 C C . THR A 1 114 ? -13.273 6.168 12.414 1 93.38 114 THR A C 1
ATOM 912 O O . THR A 1 114 ? -14.273 5.727 11.836 1 93.38 114 THR A O 1
ATOM 915 N N . ASN A 1 115 ? -12.023 5.875 12.062 1 86.75 115 ASN A N 1
ATOM 916 C CA . ASN A 1 115 ? -11.672 4.816 11.125 1 86.75 115 ASN A CA 1
ATOM 917 C C . ASN A 1 115 ? -12.312 5.047 9.75 1 86.75 115 ASN A C 1
ATOM 919 O O . ASN A 1 115 ? -12.914 4.137 9.18 1 86.75 115 ASN A O 1
ATOM 923 N N . LEU A 1 116 ? -12.266 6.273 9.336 1 91.12 116 LEU A N 1
ATOM 924 C CA . LEU A 1 116 ? -12.742 6.617 8 1 91.12 116 LEU A CA 1
ATOM 925 C C . LEU A 1 116 ? -11.859 5.984 6.93 1 91.12 116 LEU A C 1
ATOM 927 O O . LEU A 1 116 ? -10.633 5.988 7.051 1 91.12 116 LEU A O 1
ATOM 931 N N . SER A 1 117 ? -12.484 5.504 5.973 1 85.62 117 SER A N 1
ATOM 932 C CA . SER A 1 117 ? -11.789 5.145 4.742 1 85.62 117 SER A CA 1
ATOM 933 C C . SER A 1 117 ? -11.898 6.25 3.697 1 85.62 117 SER A C 1
ATOM 935 O O . SER A 1 117 ? -13.008 6.613 3.287 1 85.62 117 SER A O 1
ATOM 937 N N . LEU A 1 118 ? -10.75 6.773 3.295 1 89.06 118 LEU A N 1
ATOM 938 C CA . LEU A 1 118 ? -10.789 7.941 2.418 1 89.06 118 LEU A CA 1
ATOM 939 C C . LEU A 1 118 ? -10.172 7.617 1.061 1 89.06 118 LEU A C 1
ATOM 941 O O . LEU A 1 118 ? -9.672 8.516 0.374 1 89.06 118 LEU A O 1
ATOM 945 N N . ASP A 1 119 ? -10.156 6.414 0.771 1 78.25 119 ASP A N 1
ATOM 946 C CA . ASP A 1 119 ? -9.758 6.02 -0.576 1 78.25 119 ASP A CA 1
ATOM 947 C C . ASP A 1 119 ? -10.805 6.438 -1.605 1 78.25 119 ASP A C 1
ATOM 949 O O . ASP A 1 119 ? -10.516 6.504 -2.801 1 78.25 119 ASP A O 1
ATOM 953 N N . GLU A 1 120 ? -12.008 6.641 -1.13 1 85.19 120 GLU A N 1
ATOM 954 C CA . GLU A 1 120 ? -13.117 7.184 -1.907 1 85.19 120 GLU A CA 1
ATOM 955 C C . GLU A 1 120 ? -13.883 8.242 -1.116 1 85.19 120 GLU A C 1
ATOM 957 O O . GLU A 1 120 ? -13.539 8.531 0.033 1 85.19 120 GLU A O 1
ATOM 962 N N . GLU A 1 121 ? -14.82 8.82 -1.823 1 92.81 121 GLU A N 1
ATOM 963 C CA . GLU A 1 121 ? -15.641 9.797 -1.114 1 92.81 121 GLU A CA 1
ATOM 964 C C . GLU A 1 121 ? -16.297 9.172 0.114 1 92.81 121 GLU A C 1
ATOM 966 O O . GLU A 1 121 ? -16.766 8.031 0.065 1 92.81 121 GLU A O 1
ATOM 971 N N . TRP A 1 122 ? -16.344 9.922 1.149 1 96.62 122 TRP A N 1
ATOM 972 C CA . TRP A 1 122 ? -16.891 9.438 2.412 1 96.62 122 TRP A CA 1
ATOM 973 C C . TRP A 1 122 ? -18.188 10.156 2.746 1 96.62 122 TRP A C 1
ATOM 975 O O . TRP A 1 122 ? -18.297 11.375 2.609 1 96.62 122 TRP A O 1
ATOM 985 N N . CYS A 1 123 ? -19.219 9.336 3.152 1 96.75 123 CYS A N 1
ATOM 986 C CA . CYS A 1 123 ? -20.5 9.898 3.588 1 96.75 123 CYS A CA 1
ATOM 987 C C . CYS A 1 123 ? -21.078 9.102 4.75 1 96.75 123 CYS A C 1
ATOM 989 O O . CYS A 1 123 ? -20.984 7.871 4.77 1 96.75 123 CYS A O 1
ATOM 991 N N . GLU A 1 124 ? -21.641 9.828 5.762 1 96.56 124 GLU A N 1
ATOM 992 C CA . GLU A 1 124 ? -22.359 9.258 6.902 1 96.56 124 GLU A CA 1
ATOM 993 C C . GLU A 1 124 ? -23.484 10.172 7.355 1 96.56 124 GLU A C 1
ATOM 995 O O . GLU A 1 124 ? -23.812 11.148 6.684 1 96.56 124 GLU A O 1
ATOM 1000 N N . TYR A 1 125 ? -24.203 9.68 8.367 1 97.56 125 TYR A N 1
ATOM 1001 C CA . TYR A 1 125 ? -25.266 10.469 8.992 1 97.56 125 TYR A CA 1
ATOM 1002 C C . TYR A 1 125 ? -24.938 10.766 10.445 1 97.56 125 TYR A C 1
ATOM 1004 O O . TYR A 1 125 ? -24.578 9.867 11.203 1 97.56 125 TYR A O 1
ATOM 1012 N N . ASP A 1 126 ? -25 12.039 10.805 1 97.69 126 ASP A N 1
ATOM 1013 C CA . ASP A 1 126 ? -24.859 12.469 12.195 1 97.69 126 ASP A CA 1
ATOM 1014 C C . ASP A 1 126 ? -26.188 12.414 12.93 1 97.69 126 ASP A C 1
ATOM 1016 O O . ASP A 1 126 ? -27.031 13.297 12.766 1 97.69 126 ASP A O 1
ATOM 1020 N N . GLU A 1 127 ? -26.375 11.438 13.727 1 96.69 127 GLU A N 1
ATOM 1021 C CA . GLU A 1 127 ? -27.641 11.227 14.43 1 96.69 127 GLU A CA 1
ATOM 1022 C C . GLU A 1 127 ? -27.906 12.344 15.438 1 96.69 127 GLU A C 1
ATOM 1024 O O . GLU A 1 127 ? -29.047 12.719 15.664 1 96.69 127 GLU A O 1
ATOM 1029 N N . ASN A 1 128 ? -26.859 12.805 16.031 1 97.12 128 ASN A N 1
ATOM 1030 C CA . ASN A 1 128 ? -27.016 13.852 17.047 1 97.12 128 ASN A CA 1
ATOM 1031 C C . ASN A 1 128 ? -27.422 15.18 16.406 1 97.12 128 ASN A C 1
ATOM 1033 O O . ASN A 1 128 ? -28.219 15.93 16.984 1 97.12 128 ASN A O 1
ATOM 1037 N N . ALA A 1 129 ? -26.875 15.461 15.25 1 96.5 129 ALA A N 1
ATOM 1038 C CA . ALA A 1 129 ? -27.203 16.703 14.57 1 96.5 129 ALA A CA 1
ATOM 1039 C C . A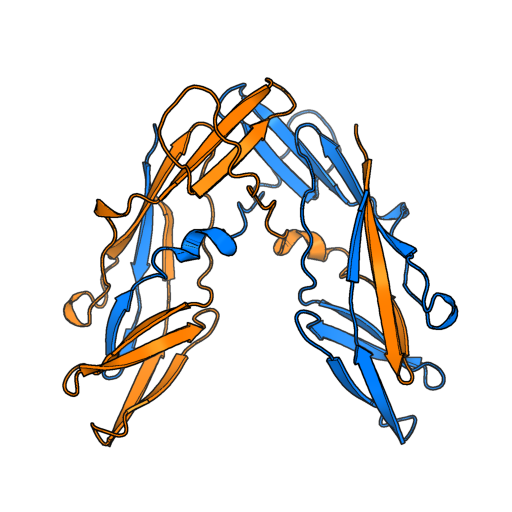LA A 1 129 ? -28.328 16.516 13.555 1 96.5 129 ALA A C 1
ATOM 1041 O O . ALA A 1 129 ? -28.781 17.469 12.938 1 96.5 129 ALA A O 1
ATOM 1042 N N . ASN A 1 130 ? -28.734 15.336 13.336 1 96.81 130 ASN A N 1
ATOM 1043 C CA . ASN A 1 130 ? -29.812 15 12.398 1 96.81 130 ASN A CA 1
ATOM 1044 C C . ASN A 1 130 ? -29.531 15.562 11.008 1 96.81 130 ASN A C 1
ATOM 1046 O O . ASN A 1 130 ? -30.391 16.234 10.43 1 96.81 130 ASN A O 1
ATOM 1050 N N . CYS A 1 131 ? -28.328 15.32 10.469 1 97.5 131 CYS A N 1
ATOM 1051 C CA . CYS A 1 131 ? -27.969 15.797 9.141 1 97.5 131 CYS A CA 1
ATOM 1052 C C . CYS A 1 131 ? -26.906 14.906 8.516 1 97.5 131 CYS A C 1
ATOM 1054 O O . CYS A 1 131 ? -26.188 14.195 9.227 1 97.5 131 CYS A O 1
ATOM 1056 N N . PRO A 1 132 ? -26.797 14.922 7.145 1 97.81 132 PRO A N 1
ATOM 1057 C CA . PRO A 1 132 ? -25.719 14.18 6.477 1 97.81 132 PRO A CA 1
ATOM 1058 C C . PRO A 1 132 ? -24.344 14.828 6.676 1 97.81 132 PRO A C 1
ATOM 1060 O O . PRO A 1 132 ? -24.25 16.062 6.793 1 97.81 132 PRO A O 1
ATOM 1063 N N . VAL A 1 133 ? -23.359 13.945 6.777 1 98.38 133 VAL A N 1
ATOM 1064 C CA . VAL A 1 133 ? -21.969 14.406 6.836 1 98.38 133 VAL A CA 1
ATOM 1065 C C . VAL A 1 133 ? -21.156 13.766 5.711 1 98.38 133 VAL A C 1
ATOM 1067 O O . VAL A 1 133 ? -21.5 12.688 5.23 1 98.38 133 VAL A O 1
ATOM 1070 N N . GLY A 1 134 ? -20.031 14.531 5.34 1 98.19 134 GLY A N 1
ATOM 1071 C CA . GLY A 1 134 ? -19.266 13.938 4.246 1 98.19 134 GLY A CA 1
ATOM 1072 C C . GLY A 1 134 ? -17.969 14.664 3.961 1 98.19 134 GLY A C 1
ATOM 1073 O O . GLY A 1 134 ? -17.797 15.82 4.359 1 98.19 134 GLY A O 1
ATOM 1074 N N . ILE A 1 135 ? -17.094 13.992 3.316 1 97.81 135 ILE A N 1
ATOM 1075 C CA . ILE A 1 135 ? -15.812 14.5 2.822 1 97.81 135 ILE A CA 1
ATOM 1076 C C . ILE A 1 135 ? -15.648 14.125 1.351 1 97.81 135 ILE A C 1
ATOM 1078 O O . ILE A 1 135 ? -15.844 12.969 0.971 1 97.81 135 ILE A O 1
ATOM 1082 N N . SER A 1 136 ? -15.32 15.133 0.597 1 97.25 136 SER A N 1
ATOM 1083 C CA . SER A 1 136 ? -15.18 14.906 -0.837 1 97.25 136 SER A CA 1
ATOM 1084 C C . SER A 1 136 ? -14.031 15.727 -1.42 1 97.25 136 SER A C 1
ATOM 1086 O O . SER A 1 136 ? -13.445 16.562 -0.728 1 97.25 136 SER A O 1
ATOM 1088 N N . GLU A 1 137 ? -13.594 15.328 -2.688 1 96.5 137 GLU A N 1
ATOM 1089 C CA . GLU A 1 137 ? -12.609 16.062 -3.477 1 96.5 137 GLU A CA 1
ATOM 1090 C C . GLU A 1 137 ? -11.258 16.109 -2.766 1 96.5 137 GLU A C 1
ATOM 1092 O O . GLU A 1 137 ? -10.633 17.172 -2.682 1 96.5 137 GLU A O 1
ATOM 1097 N N . LEU A 1 138 ? -10.875 15.023 -2.242 1 95.44 138 LEU A N 1
ATOM 1098 C CA . LEU A 1 138 ? -9.586 14.938 -1.568 1 95.44 138 LEU A CA 1
ATOM 1099 C C . LEU A 1 138 ? -8.438 15.039 -2.572 1 95.44 138 LEU A C 1
ATOM 1101 O O . LEU A 1 138 ? -8.445 14.352 -3.596 1 95.44 138 LEU A O 1
ATOM 1105 N N . GLU A 1 139 ? -7.516 15.938 -2.301 1 94.25 139 GLU A N 1
ATOM 1106 C CA . GLU A 1 139 ? -6.27 16.109 -3.045 1 94.25 139 GLU A CA 1
ATOM 1107 C C . GLU A 1 139 ? -5.07 16.188 -2.105 1 94.25 139 GLU A C 1
ATOM 1109 O O . GLU A 1 139 ? -5.215 16.562 -0.94 1 94.25 139 GLU A O 1
ATOM 1114 N N . TYR A 1 140 ? -3.957 15.719 -2.584 1 91 140 TYR A N 1
ATOM 1115 C CA . TYR A 1 140 ? -2.742 15.867 -1.792 1 91 140 TYR A CA 1
ATOM 1116 C C . TYR A 1 140 ? -1.604 16.422 -2.641 1 91 140 TYR A C 1
ATOM 1118 O O . TYR A 1 140 ? -1.641 16.344 -3.869 1 91 140 TYR A O 1
ATOM 1126 N N . LYS A 1 141 ? -0.658 17.109 -1.982 1 90.5 141 LYS A N 1
ATOM 1127 C CA . LYS A 1 141 ? 0.643 17.5 -2.518 1 90.5 141 LYS A CA 1
ATOM 1128 C C . LYS A 1 141 ? 1.773 17.062 -1.591 1 90.5 141 LYS A C 1
ATOM 1130 O O . LYS A 1 141 ? 1.598 17 -0.372 1 90.5 141 LYS A O 1
ATOM 1135 N N . ILE A 1 142 ? 2.818 16.641 -2.24 1 85.25 142 ILE A N 1
ATOM 1136 C CA . ILE A 1 142 ? 4.02 16.344 -1.474 1 85.25 142 ILE A CA 1
ATOM 1137 C C . ILE A 1 142 ? 5.09 17.406 -1.748 1 85.25 142 ILE A C 1
ATOM 1139 O O . ILE A 1 142 ? 5.34 17.75 -2.902 1 85.25 142 ILE A O 1
ATOM 1143 N N . ASP A 1 143 ? 5.57 17.938 -0.761 1 82.88 143 ASP A N 1
ATOM 1144 C CA . ASP A 1 143 ? 6.621 18.938 -0.897 1 82.88 143 ASP A CA 1
ATOM 1145 C C . ASP A 1 143 ? 7.809 18.625 0.012 1 82.88 143 ASP A C 1
ATOM 1147 O O . ASP A 1 143 ? 7.637 18.031 1.077 1 82.88 143 ASP A O 1
ATOM 1151 N N . MET B 1 1 ? 18.531 16.188 7.328 1 77.38 1 MET B N 1
ATOM 1152 C CA . MET B 1 1 ? 17.578 15.203 6.801 1 77.38 1 MET B CA 1
ATOM 1153 C C . MET B 1 1 ? 16.406 15.898 6.109 1 77.38 1 MET B C 1
ATOM 1155 O O . MET B 1 1 ? 15.883 16.891 6.613 1 77.38 1 MET B O 1
ATOM 1159 N N . PRO B 1 2 ? 16.25 15.516 4.879 1 86.19 2 PRO B N 1
ATOM 1160 C CA . PRO B 1 2 ? 15.141 16.203 4.215 1 86.19 2 PRO B CA 1
ATOM 1161 C C . PRO B 1 2 ? 13.789 15.922 4.875 1 86.19 2 PRO B C 1
ATOM 1163 O O . PRO B 1 2 ? 13.594 14.844 5.445 1 86.19 2 PRO B O 1
ATOM 1166 N N . VAL B 1 3 ? 13.023 16.938 4.996 1 88.25 3 VAL B N 1
ATOM 1167 C CA . VAL B 1 3 ? 11.656 16.828 5.5 1 88.25 3 VAL B CA 1
ATOM 1168 C C . VAL B 1 3 ? 10.664 16.922 4.344 1 88.25 3 VAL B C 1
ATOM 1170 O O . VAL B 1 3 ? 10.734 17.859 3.541 1 88.25 3 VAL B O 1
ATOM 1173 N N . TYR B 1 4 ? 9.852 15.867 4.223 1 86.12 4 TYR B N 1
ATOM 1174 C CA . TYR B 1 4 ? 8.75 15.891 3.266 1 86.12 4 TYR B CA 1
ATOM 1175 C C . TYR B 1 4 ? 7.434 16.203 3.961 1 86.12 4 TYR B C 1
ATOM 1177 O O . TYR B 1 4 ? 7.176 15.711 5.062 1 86.12 4 TYR B O 1
ATOM 1185 N N . LYS B 1 5 ? 6.664 17 3.293 1 91.56 5 LYS B N 1
ATOM 1186 C CA . LYS B 1 5 ? 5.359 17.375 3.828 1 91.56 5 LYS B CA 1
ATOM 1187 C C . LYS B 1 5 ? 4.234 16.906 2.91 1 91.56 5 LYS B C 1
ATOM 1189 O O . LYS B 1 5 ? 4.348 17 1.685 1 91.56 5 LYS B O 1
ATOM 1194 N N . VAL B 1 6 ? 3.26 16.391 3.541 1 88.94 6 VAL B N 1
ATOM 1195 C CA . VAL B 1 6 ? 2.018 16.109 2.822 1 88.94 6 VAL B CA 1
ATOM 1196 C C . VAL B 1 6 ? 0.978 17.172 3.168 1 88.94 6 VAL B C 1
ATOM 1198 O O . VAL B 1 6 ? 0.629 17.359 4.336 1 88.94 6 VAL B O 1
ATOM 1201 N N . THR B 1 7 ? 0.586 17.906 2.139 1 95.44 7 THR B N 1
ATOM 1202 C CA . THR B 1 7 ? -0.497 18.875 2.27 1 95.44 7 THR B CA 1
ATOM 1203 C C . THR B 1 7 ? -1.758 18.375 1.571 1 95.44 7 THR B C 1
ATOM 1205 O O . THR B 1 7 ? -1.681 17.75 0.511 1 95.44 7 THR B O 1
ATOM 1208 N N . ILE B 1 8 ? -2.893 18.656 2.213 1 95.62 8 ILE B N 1
ATOM 1209 C CA . ILE B 1 8 ? -4.117 18.141 1.611 1 95.62 8 ILE B CA 1
ATOM 1210 C C . ILE B 1 8 ? -5.129 19.266 1.443 1 95.62 8 ILE B C 1
ATOM 1212 O O . ILE B 1 8 ? -5.027 20.297 2.102 1 95.62 8 ILE B O 1
ATOM 1216 N N . ARG B 1 9 ? -6.008 19.031 0.541 1 97.25 9 ARG B N 1
ATOM 1217 C CA . ARG B 1 9 ? -7.207 19.844 0.328 1 97.25 9 ARG B CA 1
ATOM 1218 C C . ARG B 1 9 ? -8.445 18.953 0.203 1 97.25 9 ARG B C 1
ATOM 1220 O O . ARG B 1 9 ? -8.391 17.891 -0.415 1 97.25 9 ARG B O 1
ATOM 1227 N N . ALA B 1 10 ? -9.531 19.391 0.789 1 97.25 10 ALA B N 1
ATOM 1228 C CA . ALA B 1 10 ? -10.773 18.609 0.772 1 97.25 10 ALA B CA 1
ATOM 1229 C C . ALA B 1 10 ? -11.992 19.531 0.867 1 97.25 10 ALA B C 1
ATOM 1231 O O . ALA B 1 10 ? -11.859 20.719 1.159 1 97.25 10 ALA B O 1
ATOM 1232 N N . GLN B 1 11 ? -13.148 18.969 0.519 1 97.94 11 GLN B N 1
ATOM 1233 C CA . GLN B 1 11 ? -14.438 19.594 0.801 1 97.94 11 GLN B CA 1
ATOM 1234 C C . GLN B 1 11 ? -15.172 18.844 1.915 1 97.94 11 GLN B C 1
ATOM 1236 O O . GLN B 1 11 ? -15.219 17.609 1.919 1 97.94 11 GLN B O 1
ATOM 1241 N N . PHE B 1 12 ? -15.711 19.688 2.775 1 98.06 12 PHE B N 1
ATOM 1242 C CA . PHE B 1 12 ? -16.422 19.109 3.908 1 98.06 12 PHE B CA 1
ATOM 1243 C C . PHE B 1 12 ? -17.922 19.406 3.818 1 98.06 12 PHE B C 1
ATOM 1245 O O . PHE B 1 12 ? -18.312 20.484 3.385 1 98.06 12 PHE B O 1
ATOM 1252 N N . GLU B 1 13 ? -18.75 18.406 4.195 1 98.12 13 GLU B N 1
ATOM 1253 C CA . GLU B 1 13 ? -20.156 18.594 4.508 1 98.12 13 GLU B CA 1
ATOM 1254 C C . GLU B 1 13 ? -20.438 18.328 5.98 1 98.12 13 GLU B C 1
ATOM 1256 O O . GLU B 1 13 ? -20.469 17.172 6.414 1 98.12 13 GLU B O 1
ATOM 1261 N N . ASN B 1 14 ? -20.609 19.281 6.809 1 98.19 14 ASN B N 1
ATOM 1262 C CA . ASN B 1 14 ? -21.031 19.25 8.211 1 98.19 14 ASN B CA 1
ATOM 1263 C C . ASN B 1 14 ? -20.016 18.516 9.078 1 98.19 14 ASN B C 1
ATOM 1265 O O . ASN B 1 14 ? -20.391 17.922 10.094 1 98.19 14 ASN B O 1
ATOM 1269 N N . VAL B 1 15 ? -18.688 18.406 8.703 1 98.44 15 VAL B N 1
ATOM 1270 C CA . VAL B 1 15 ? -17.625 17.844 9.523 1 98.44 15 VAL B CA 1
ATOM 1271 C C . VAL B 1 15 ? -16.438 18.781 9.57 1 98.44 15 VAL B C 1
ATOM 1273 O O . VAL B 1 15 ? -16.375 19.75 8.812 1 98.44 15 VAL B O 1
ATOM 1276 N N . THR B 1 16 ? -15.531 18.5 10.484 1 98.06 16 THR B N 1
ATOM 1277 C CA . THR B 1 16 ? -14.297 19.266 10.656 1 98.06 16 THR B CA 1
ATOM 1278 C C . THR B 1 16 ? -13.242 18.438 11.375 1 98.06 16 THR B C 1
ATOM 1280 O O . THR B 1 16 ? -13.477 17.281 11.711 1 98.06 16 THR B O 1
ATOM 1283 N N . ASN B 1 17 ? -12.016 18.969 11.469 1 97.62 17 ASN B N 1
ATOM 1284 C CA . ASN B 1 17 ? -10.914 18.359 12.211 1 97.62 17 ASN B CA 1
ATOM 1285 C C . ASN B 1 17 ? -10.539 17 11.641 1 97.62 17 ASN B C 1
ATOM 1287 O O . ASN B 1 17 ? -10.453 16.016 12.383 1 97.62 17 ASN B O 1
ATOM 1291 N N . LEU B 1 18 ? -10.375 17 10.367 1 97.12 18 LEU B N 1
ATOM 1292 C CA . LEU B 1 18 ? -9.875 15.789 9.742 1 97.12 18 LEU B CA 1
ATOM 1293 C C . LEU B 1 18 ? -8.414 15.547 10.125 1 97.12 18 LEU B C 1
ATOM 1295 O O . LEU B 1 18 ? -7.578 16.438 9.977 1 97.12 18 LEU B O 1
ATOM 1299 N N . GLU B 1 19 ? -8.172 14.312 10.641 1 92.56 19 GLU B N 1
ATOM 1300 C CA . GLU B 1 19 ? -6.832 13.984 11.125 1 92.56 19 GLU B CA 1
ATOM 1301 C C . GLU B 1 19 ? -6.395 12.609 10.633 1 92.56 19 GLU B C 1
ATOM 1303 O O . GLU B 1 19 ? -7.195 11.672 10.594 1 92.56 19 GLU B O 1
ATOM 1308 N N . ALA B 1 20 ? -5.109 12.594 10.203 1 86.25 20 ALA B N 1
ATOM 1309 C CA . ALA B 1 20 ? -4.512 11.328 9.812 1 86.25 20 ALA B CA 1
ATOM 1310 C C . ALA B 1 20 ? -4.426 10.367 10.992 1 86.25 20 ALA B C 1
ATOM 1312 O O . ALA B 1 20 ? -4.441 10.797 12.148 1 86.25 20 ALA B O 1
ATOM 1313 N N . PRO B 1 21 ? -4.363 9.094 10.57 1 75.31 21 PRO B N 1
ATOM 1314 C CA . PRO B 1 21 ? -4.258 8.133 11.664 1 75.31 21 PRO B CA 1
ATOM 1315 C C . PRO B 1 21 ? -2.994 8.328 12.5 1 75.31 21 PRO B C 1
ATOM 1317 O O . PRO B 1 21 ? -1.939 8.672 11.961 1 75.31 21 PRO B O 1
ATOM 1320 N N . GLY B 1 22 ? -3.023 8.617 13.797 1 60.41 22 GLY B N 1
ATOM 1321 C CA . GLY B 1 22 ? -1.889 8.781 14.695 1 60.41 22 GLY B CA 1
ATOM 1322 C C . GLY B 1 22 ? -0.878 7.656 14.586 1 60.41 22 GLY B C 1
ATOM 1323 O O . GLY B 1 22 ? -0.418 7.332 13.492 1 60.41 22 GLY B O 1
ATOM 1324 N N . GLU B 1 23 ? -0.616 6.922 15.711 1 54.78 23 GLU B N 1
ATOM 1325 C CA . GLU B 1 23 ? 0.411 5.91 15.93 1 54.78 23 GLU B CA 1
ATOM 1326 C C . GLU B 1 23 ? 0.348 4.82 14.859 1 54.78 23 GLU B C 1
ATOM 1328 O O . GLU B 1 23 ? 1.357 4.18 14.555 1 54.78 23 GLU B O 1
ATOM 1333 N N . ASP B 1 24 ? -0.724 4.719 14.227 1 49.84 24 ASP B N 1
ATOM 1334 C CA . ASP B 1 24 ? -0.902 3.555 13.367 1 49.84 24 ASP B CA 1
ATOM 1335 C C . ASP B 1 24 ? -0.47 3.861 11.938 1 49.84 24 ASP B C 1
ATOM 1337 O O . ASP B 1 24 ? -0.694 3.057 11.023 1 49.84 24 ASP B O 1
ATOM 1341 N N . PHE B 1 25 ? -0.004 5.086 11.75 1 50.59 25 PHE B N 1
ATOM 1342 C CA . PHE B 1 25 ? 0.548 5.262 10.406 1 50.59 25 PHE B CA 1
ATOM 1343 C C . PHE B 1 25 ? 1.535 4.148 10.078 1 50.59 25 PHE B C 1
ATOM 1345 O O . PHE B 1 25 ? 1.715 3.795 8.914 1 50.59 25 PHE B O 1
ATOM 1352 N N . SER B 1 26 ? 2.078 3.637 11.172 1 45.66 26 SER B N 1
ATOM 1353 C CA . SER B 1 26 ? 3.172 2.684 11.008 1 45.66 26 SER B CA 1
ATOM 1354 C C . SER B 1 26 ? 2.744 1.497 10.148 1 45.66 26 SER B C 1
ATOM 1356 O O . SER B 1 26 ? 3.545 0.957 9.383 1 45.66 26 SER B O 1
ATOM 1358 N N . GLU B 1 27 ? 1.641 0.986 10.547 1 41.91 27 GLU B N 1
ATOM 1359 C CA . GLU B 1 27 ? 1.49 -0.357 10 1 41.91 27 GLU B CA 1
ATOM 1360 C C . GLU B 1 27 ? 1.31 -0.316 8.484 1 41.91 27 GLU B C 1
ATOM 1362 O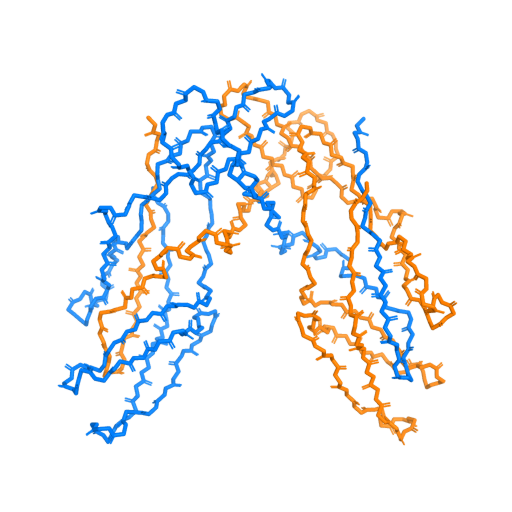 O . GLU B 1 27 ? 1.698 -1.251 7.781 1 41.91 27 GLU B O 1
ATOM 1367 N N . LYS B 1 28 ? 0.491 0.647 8.172 1 42.28 28 LYS B N 1
ATOM 1368 C CA . LYS B 1 28 ? 0.158 0.57 6.75 1 42.28 28 LYS B CA 1
ATOM 1369 C C . LYS B 1 28 ? 1.024 1.521 5.93 1 42.28 28 LYS B C 1
ATOM 1371 O O . LYS B 1 28 ? 0.678 2.691 5.754 1 42.28 28 LYS B O 1
ATOM 1376 N N . TRP B 1 29 ? 2.217 1.664 6.316 1 39.06 29 TRP B N 1
ATOM 1377 C CA . TRP B 1 29 ? 3.061 2.59 5.57 1 39.06 29 TRP B CA 1
ATOM 1378 C C . TRP B 1 29 ? 2.873 2.404 4.066 1 39.06 29 TRP B C 1
ATOM 1380 O O . TRP B 1 29 ? 2.787 1.273 3.582 1 39.06 29 TRP B O 1
ATOM 1390 N N . GLN B 1 30 ? 2.197 3.271 3.545 1 45.22 30 GLN B N 1
ATOM 1391 C CA . GLN B 1 30 ? 1.996 3.412 2.107 1 45.22 30 GLN B CA 1
ATOM 1392 C C . GLN B 1 30 ? 3.314 3.27 1.351 1 45.22 30 GLN B C 1
ATOM 1394 O O . GLN B 1 30 ? 4.387 3.473 1.921 1 45.22 30 GLN B O 1
ATOM 1399 N N . TYR B 1 31 ? 3.066 2.867 0.161 1 43.91 31 TYR B N 1
ATOM 1400 C CA . TYR B 1 31 ? 3.904 2.473 -0.967 1 43.91 31 TYR B CA 1
ATOM 1401 C C . TYR B 1 31 ? 4.883 3.584 -1.335 1 43.91 31 TYR B C 1
ATOM 1403 O O . TYR B 1 31 ? 4.566 4.77 -1.194 1 43.91 31 TYR B O 1
ATOM 1411 N N . VAL B 1 32 ? 5.945 3.516 -0.774 1 44.78 32 VAL B N 1
ATOM 1412 C CA . VAL B 1 32 ? 6.863 4.375 -1.513 1 44.78 32 VAL B CA 1
ATOM 1413 C C . VAL B 1 32 ? 6.887 3.967 -2.984 1 44.78 32 VAL B C 1
ATOM 1415 O O . VAL B 1 32 ? 7.133 2.803 -3.307 1 44.78 32 VAL B O 1
ATOM 1418 N N . SER B 1 33 ? 5.836 4.547 -3.68 1 38.84 33 SER B N 1
ATOM 1419 C CA . SER B 1 33 ? 5.863 4.285 -5.113 1 38.84 33 SER B CA 1
ATOM 1420 C C . SER B 1 33 ? 7.277 4.398 -5.668 1 38.84 33 SER B C 1
ATOM 1422 O O . SER B 1 33 ? 7.953 5.41 -5.469 1 38.84 33 SER B O 1
ATOM 1424 N N . ALA B 1 34 ? 7.797 3.318 -5.789 1 39.81 34 ALA B N 1
ATOM 1425 C CA . ALA B 1 34 ? 8.922 3.197 -6.707 1 39.81 34 ALA B CA 1
ATOM 1426 C C . ALA B 1 34 ? 8.633 3.896 -8.031 1 39.81 34 ALA B C 1
ATOM 1428 O O . ALA B 1 34 ? 8.297 3.244 -9.023 1 39.81 34 ALA B O 1
ATOM 1429 N N . ASP B 1 35 ? 7.547 4.617 -8.195 1 37.69 35 ASP B N 1
ATOM 1430 C CA . ASP B 1 35 ? 7.23 4.93 -9.586 1 37.69 35 ASP B CA 1
ATOM 1431 C C . ASP B 1 35 ? 8.5 5.211 -10.383 1 37.69 35 ASP B C 1
ATOM 1433 O O . ASP B 1 35 ? 8.477 5.188 -11.617 1 37.69 35 ASP B O 1
ATOM 1437 N N . GLU B 1 36 ? 9.359 6.297 -10.273 1 37.25 36 GLU B N 1
ATOM 1438 C CA . GLU B 1 36 ? 9.75 6.641 -11.641 1 37.25 36 GLU B CA 1
ATOM 1439 C C . GLU B 1 36 ? 10.406 5.449 -12.336 1 37.25 36 GLU B C 1
ATOM 1441 O O . GLU B 1 36 ? 11.383 4.891 -11.844 1 37.25 36 GLU B O 1
ATOM 1446 N N . GLN B 1 37 ? 9.422 4.555 -12.859 1 38.44 37 GLN B N 1
ATOM 1447 C CA . GLN B 1 37 ? 10.25 3.832 -13.82 1 38.44 37 GLN B CA 1
ATOM 1448 C C . GLN B 1 37 ? 11.453 4.668 -14.25 1 38.44 37 GLN B C 1
ATOM 1450 O O . GLN B 1 37 ? 11.297 5.746 -14.828 1 38.44 37 GLN B O 1
ATOM 1455 N N . VAL B 1 38 ? 12.219 4.98 -13.406 1 38.47 38 VAL B N 1
ATOM 1456 C CA . VAL B 1 38 ? 13.406 5.703 -13.867 1 38.47 38 VAL B CA 1
ATOM 1457 C C . VAL B 1 38 ? 14.109 4.898 -14.961 1 38.47 38 VAL B C 1
ATOM 1459 O O . VAL B 1 38 ? 14.227 3.674 -14.859 1 38.47 38 VAL B O 1
ATOM 1462 N N . ASP B 1 39 ? 13.883 5.406 -16.109 1 38.94 39 ASP B N 1
ATOM 1463 C CA . ASP B 1 39 ? 14.805 4.902 -17.125 1 38.94 39 ASP B CA 1
ATOM 1464 C C . ASP B 1 39 ? 16.156 4.539 -16.5 1 38.94 39 ASP B C 1
ATOM 1466 O O . ASP B 1 39 ? 16.781 5.371 -15.844 1 38.94 39 ASP B O 1
ATOM 1470 N N . THR B 1 40 ? 16.094 3.514 -15.93 1 41.12 40 THR B N 1
ATOM 1471 C CA . THR B 1 40 ? 17.469 3.145 -15.625 1 41.12 40 THR B CA 1
ATOM 1472 C C . THR B 1 40 ? 18.406 3.545 -16.766 1 41.12 40 THR B C 1
ATOM 1474 O O . THR B 1 40 ? 18.109 3.287 -17.938 1 41.12 40 THR B O 1
ATOM 1477 N N . PRO B 1 41 ? 19.141 4.535 -16.5 1 42.84 41 PRO B N 1
ATOM 1478 C CA . PRO B 1 41 ? 20 4.875 -17.625 1 42.84 41 PRO B CA 1
ATOM 1479 C C . PRO B 1 41 ? 20.25 3.691 -18.562 1 42.84 41 PRO B C 1
ATOM 1481 O O . PRO B 1 41 ? 19.984 3.783 -19.766 1 42.84 41 PRO B O 1
ATOM 1484 N N . LYS B 1 42 ? 21.531 3.188 -18.391 1 36.59 42 LYS B N 1
ATOM 1485 C CA . LYS B 1 42 ? 22.219 2.361 -19.359 1 36.59 42 LYS B CA 1
ATOM 1486 C C . LYS B 1 42 ? 21.438 1.09 -19.672 1 36.59 42 LYS B C 1
ATOM 1488 O O . LYS B 1 42 ? 21.844 0.291 -20.516 1 36.59 42 LYS B O 1
ATOM 1493 N N . SER B 1 43 ? 20.812 0.396 -18.594 1 39.12 43 SER B N 1
ATOM 1494 C CA . SER B 1 43 ? 20.5 -0.968 -19 1 39.12 43 SER B CA 1
ATOM 1495 C C . SER B 1 43 ? 19.125 -1.042 -19.672 1 39.12 43 SER B C 1
ATOM 1497 O O . SER B 1 43 ? 18.203 -0.333 -19.281 1 39.12 43 SER B O 1
ATOM 1499 N N . ARG B 1 44 ? 18.812 -1.518 -20.75 1 42.69 44 ARG B N 1
ATOM 1500 C CA . ARG B 1 44 ? 17.688 -1.88 -21.625 1 42.69 44 ARG B CA 1
ATOM 1501 C C . ARG B 1 44 ? 16.5 -2.381 -20.812 1 42.69 44 ARG B C 1
ATOM 1503 O O . ARG B 1 44 ? 15.438 -2.646 -21.359 1 42.69 44 ARG B O 1
ATOM 1510 N N . GLY B 1 45 ? 16.562 -2.932 -19.516 1 48.25 45 GLY B N 1
ATOM 1511 C CA . GLY B 1 45 ? 15.484 -3.744 -18.984 1 48.25 45 GLY B CA 1
ATOM 1512 C C . GLY B 1 45 ? 14.531 -2.961 -18.094 1 48.25 45 GLY B C 1
ATOM 1513 O O . GLY B 1 45 ? 14.93 -1.985 -17.453 1 48.25 45 GLY B O 1
ATOM 1514 N N . THR B 1 46 ? 13.273 -2.84 -18.391 1 55.53 46 THR B N 1
ATOM 1515 C CA . THR B 1 46 ? 12.164 -2.252 -17.641 1 55.53 46 THR B CA 1
ATOM 1516 C C . THR B 1 46 ? 11.977 -2.957 -16.297 1 55.53 46 THR B C 1
ATOM 1518 O O . THR B 1 46 ? 12.258 -4.152 -16.188 1 55.53 46 THR B O 1
ATOM 1521 N N . CYS B 1 47 ? 12.227 -2.295 -15.086 1 65 47 CYS B N 1
ATOM 1522 C CA . CYS B 1 47 ? 11.945 -2.9 -13.789 1 65 47 CYS B CA 1
ATOM 1523 C C . CYS B 1 47 ? 10.609 -2.418 -13.242 1 65 47 CYS B C 1
ATOM 1525 O O . CYS B 1 47 ? 10.094 -1.378 -13.664 1 65 47 CYS B O 1
ATOM 1527 N N . ASN B 1 48 ? 9.953 -3.367 -12.523 1 67.69 48 ASN B N 1
ATOM 1528 C CA . ASN B 1 48 ? 8.656 -3.055 -11.945 1 67.69 48 ASN B CA 1
ATOM 1529 C C . ASN B 1 48 ? 8.766 -1.993 -10.852 1 67.69 48 ASN B C 1
ATOM 1531 O O . ASN B 1 48 ? 7.84 -1.214 -10.641 1 67.69 48 ASN B O 1
ATOM 1535 N N . MET B 1 49 ? 9.891 -1.986 -10.141 1 69.06 49 MET B N 1
ATOM 1536 C CA . MET B 1 49 ? 10.148 -1.017 -9.078 1 69.06 49 MET B CA 1
ATOM 1537 C C . MET B 1 49 ? 11.633 -0.656 -9.023 1 69.06 49 MET B C 1
ATOM 1539 O O . MET B 1 49 ? 12.492 -1.529 -9.133 1 69.06 49 MET B O 1
ATOM 1543 N N . ALA B 1 50 ? 11.836 0.638 -8.984 1 69 50 ALA B N 1
ATOM 1544 C CA . ALA B 1 50 ? 13.195 1.147 -8.781 1 69 50 ALA B CA 1
ATOM 1545 C C . ALA B 1 50 ? 13.211 2.236 -7.711 1 69 50 ALA B C 1
ATOM 1547 O O . ALA B 1 50 ? 12.328 3.098 -7.676 1 69 50 ALA B O 1
ATOM 1548 N N . VAL B 1 51 ? 14.156 1.979 -6.746 1 66.56 51 VAL B N 1
ATOM 1549 C CA . VAL B 1 51 ? 14.305 2.949 -5.668 1 66.56 51 VAL B CA 1
ATOM 1550 C C . VAL B 1 51 ? 15.75 3.439 -5.613 1 66.56 51 VAL B C 1
ATOM 1552 O O . VAL B 1 51 ? 16.688 2.635 -5.605 1 66.56 51 VAL B O 1
ATOM 1555 N N . LYS B 1 52 ? 15.969 4.684 -5.789 1 69.81 52 LYS B N 1
ATOM 1556 C CA . LYS B 1 52 ? 17.297 5.281 -5.66 1 69.81 52 LYS B CA 1
ATOM 1557 C C . LYS B 1 52 ? 17.625 5.559 -4.199 1 69.81 52 LYS B C 1
ATOM 1559 O O . LYS B 1 52 ? 16.906 6.297 -3.521 1 69.81 52 LYS B O 1
ATOM 1564 N N . CYS B 1 53 ? 18.703 4.93 -3.775 1 70.75 53 CYS B N 1
ATOM 1565 C CA . CYS B 1 53 ? 19.203 5.195 -2.43 1 70.75 53 CYS B CA 1
ATOM 1566 C C . CYS B 1 53 ? 19.922 6.539 -2.365 1 70.75 53 CYS B C 1
ATOM 1568 O O . CYS B 1 53 ? 20.891 6.77 -3.086 1 70.75 53 CYS B O 1
ATOM 1570 N N . LYS B 1 54 ? 19.438 7.332 -1.578 1 70.31 54 LYS B N 1
ATOM 1571 C CA . LYS B 1 54 ? 20.016 8.672 -1.485 1 70.31 54 LYS B CA 1
ATOM 1572 C C . LYS B 1 54 ? 21.359 8.641 -0.755 1 70.31 54 LYS B C 1
ATOM 1574 O O . LYS B 1 54 ? 22.125 9.594 -0.819 1 70.31 54 LYS B O 1
ATOM 1579 N N . LEU B 1 55 ? 21.609 7.465 -0.127 1 74.38 55 LEU B N 1
ATOM 1580 C CA . LEU B 1 55 ? 22.844 7.387 0.644 1 74.38 55 LEU B CA 1
ATOM 1581 C C . LEU B 1 55 ? 23.984 6.863 -0.216 1 74.38 55 LEU B C 1
ATOM 1583 O O . LEU B 1 55 ? 25.156 7.145 0.059 1 74.38 55 LEU B O 1
ATOM 1587 N N . CYS B 1 56 ? 23.859 6.078 -1.189 1 79.56 56 CYS B N 1
ATOM 1588 C CA . CYS B 1 56 ? 24.938 5.539 -2.02 1 79.56 56 CYS B CA 1
ATOM 1589 C C . CYS B 1 56 ? 24.703 5.863 -3.49 1 79.56 56 CYS B C 1
ATOM 1591 O O . CYS B 1 56 ? 25.562 5.617 -4.332 1 79.56 56 CYS B O 1
ATOM 1593 N N . ASN B 1 57 ? 23.594 6.477 -3.775 1 75.75 57 ASN B N 1
ATOM 1594 C CA . ASN B 1 57 ? 23.219 6.922 -5.113 1 75.75 57 ASN B CA 1
ATOM 1595 C C . ASN B 1 57 ? 23.047 5.742 -6.066 1 75.75 57 ASN B C 1
ATOM 1597 O O . ASN B 1 57 ? 23.047 5.914 -7.285 1 75.75 57 ASN B O 1
ATOM 1601 N N . ARG B 1 58 ? 22.922 4.57 -5.465 1 75.94 58 ARG B N 1
ATOM 1602 C CA . ARG B 1 58 ? 22.688 3.393 -6.293 1 75.94 58 ARG B CA 1
ATOM 1603 C C . ARG B 1 58 ? 21.188 3.102 -6.402 1 75.94 58 ARG B C 1
ATOM 1605 O O . ARG B 1 58 ? 20.391 3.59 -5.594 1 75.94 58 ARG B O 1
ATOM 1612 N N . HIS B 1 59 ? 20.828 2.469 -7.355 1 73.69 59 HIS B N 1
ATOM 1613 C CA . HIS B 1 59 ? 19.438 2.107 -7.605 1 73.69 59 HIS B CA 1
ATOM 1614 C C . HIS B 1 59 ? 19.156 0.668 -7.18 1 73.69 59 HIS B C 1
ATOM 1616 O O . HIS B 1 59 ? 19.875 -0.251 -7.578 1 73.69 59 HIS B O 1
ATOM 1622 N N . SER B 1 60 ? 18.125 0.564 -6.211 1 74.31 60 SER B N 1
ATOM 1623 C CA . SER B 1 60 ? 17.562 -0.752 -5.926 1 74.31 60 SER B CA 1
ATOM 1624 C C . SER B 1 60 ? 16.406 -1.073 -6.871 1 74.31 60 SER B C 1
ATOM 1626 O O . SER B 1 60 ? 15.609 -0.197 -7.199 1 74.31 60 SER B O 1
ATOM 1628 N N . THR B 1 61 ? 16.391 -2.289 -7.328 1 75.5 61 THR B N 1
ATOM 1629 C CA . THR B 1 61 ? 15.359 -2.633 -8.305 1 75.5 61 THR B CA 1
ATOM 1630 C C . THR B 1 61 ? 14.656 -3.934 -7.922 1 75.5 61 THR B C 1
ATOM 1632 O O . THR B 1 61 ? 15.242 -4.785 -7.25 1 75.5 61 THR B O 1
ATOM 1635 N N . LEU B 1 62 ? 13.383 -4.02 -8.219 1 76.81 62 LEU B N 1
ATOM 1636 C CA . LEU B 1 62 ? 12.562 -5.223 -8.133 1 76.81 62 LEU B CA 1
ATOM 1637 C C . LEU B 1 62 ? 11.867 -5.5 -9.461 1 76.81 62 LEU B C 1
ATOM 1639 O O . LEU B 1 62 ? 11.219 -4.613 -10.023 1 76.81 62 LEU B O 1
ATOM 1643 N N . ASP B 1 63 ? 12.109 -6.699 -9.977 1 77 63 ASP B N 1
ATOM 1644 C CA . ASP B 1 63 ? 11.461 -7.117 -11.211 1 77 63 ASP B CA 1
ATOM 1645 C C . ASP B 1 63 ? 10.617 -8.367 -10.992 1 77 63 ASP B C 1
ATOM 1647 O O . ASP B 1 63 ? 11.094 -9.352 -10.406 1 77 63 ASP B O 1
ATOM 1651 N N . VAL B 1 64 ? 9.375 -8.219 -11.406 1 78.19 64 VAL B N 1
ATOM 1652 C CA . VAL B 1 64 ? 8.539 -9.414 -11.367 1 78.19 64 VAL B CA 1
ATOM 1653 C C . VAL B 1 64 ? 8.969 -10.383 -12.469 1 78.19 64 VAL B C 1
ATOM 1655 O O . VAL B 1 64 ? 9.102 -9.992 -13.633 1 78.19 64 VAL B O 1
ATOM 1658 N N . LEU B 1 65 ? 9.25 -11.586 -12.133 1 84.81 65 LEU B N 1
ATOM 1659 C CA . LEU B 1 65 ? 9.57 -12.617 -13.109 1 84.81 65 LEU B CA 1
ATOM 1660 C C . LEU B 1 65 ? 8.297 -13.211 -13.711 1 84.81 65 LEU B C 1
ATOM 1662 O O . LEU B 1 65 ? 7.762 -14.195 -13.203 1 84.81 65 LEU B O 1
ATOM 1666 N N . ARG B 1 66 ? 7.934 -12.664 -14.734 1 82 66 ARG B N 1
ATOM 1667 C CA . ARG B 1 66 ? 6.676 -13.055 -15.367 1 82 66 ARG B CA 1
ATOM 1668 C C . ARG B 1 66 ? 6.719 -14.508 -15.82 1 82 66 ARG B C 1
ATOM 1670 O O . ARG B 1 66 ? 5.691 -15.195 -15.828 1 82 66 ARG B O 1
ATOM 1677 N N . SER B 1 67 ? 7.84 -14.852 -16.281 1 85.62 67 SER B N 1
ATOM 1678 C CA . SER B 1 67 ? 8.008 -16.219 -16.766 1 85.62 67 SER B CA 1
ATOM 1679 C C . SER B 1 67 ? 7.742 -17.234 -15.672 1 85.62 67 SER B C 1
ATOM 1681 O O . SER B 1 67 ? 7.47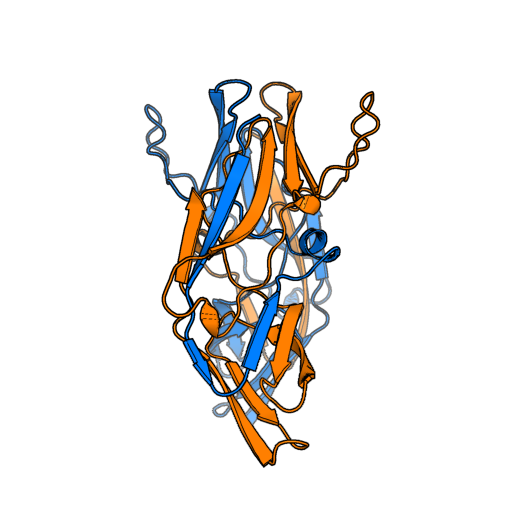7 -18.406 -15.953 1 85.62 67 SER B O 1
ATOM 1683 N N . ARG B 1 68 ? 7.742 -16.828 -14.414 1 87.44 68 ARG B N 1
ATOM 1684 C CA . ARG B 1 68 ? 7.582 -17.734 -13.289 1 87.44 68 ARG B CA 1
ATOM 1685 C C . ARG B 1 68 ? 6.195 -17.609 -12.672 1 87.44 68 ARG B C 1
ATOM 1687 O O . ARG B 1 68 ? 5.902 -18.234 -11.648 1 87.44 68 ARG B O 1
ATOM 1694 N N . GLN B 1 69 ? 5.445 -16.766 -13.234 1 87.94 69 GLN B N 1
ATOM 1695 C CA . GLN B 1 69 ? 4.098 -16.609 -12.703 1 87.94 69 GLN B CA 1
ATOM 1696 C C . GLN B 1 69 ? 3.287 -17.891 -12.859 1 87.94 69 GLN B C 1
ATOM 1698 O O . GLN B 1 69 ? 3.283 -18.5 -13.93 1 87.94 69 GLN B O 1
ATOM 1703 N N . GLN B 1 70 ? 2.613 -18.328 -11.781 1 92.75 70 GLN B N 1
ATOM 1704 C CA . GLN B 1 70 ? 1.802 -19.547 -11.812 1 92.75 70 GLN B CA 1
ATOM 1705 C C . GLN B 1 70 ? 0.406 -19.281 -11.258 1 92.75 70 GLN B C 1
ATOM 1707 O O . GLN B 1 70 ? 0.207 -18.359 -10.477 1 92.75 70 GLN B O 1
ATOM 1712 N N . ARG B 1 71 ? -0.441 -20.156 -11.672 1 95.25 71 ARG B N 1
ATOM 1713 C CA . ARG B 1 71 ? -1.797 -20.141 -11.141 1 95.25 71 ARG B CA 1
ATOM 1714 C C . ARG B 1 71 ? -1.951 -21.156 -10.008 1 95.25 71 ARG B C 1
ATOM 1716 O O . ARG B 1 71 ? -1.343 -22.234 -10.047 1 95.25 71 ARG B O 1
ATOM 1723 N N . TYR B 1 72 ? -2.664 -20.75 -9.023 1 97.56 72 TYR B N 1
ATOM 1724 C CA . TYR B 1 72 ? -3.047 -21.688 -7.969 1 97.56 72 TYR B CA 1
ATOM 1725 C C . TYR B 1 72 ? -4.344 -22.406 -8.32 1 97.56 72 TYR B C 1
ATOM 1727 O O . TYR B 1 72 ? -5.367 -21.766 -8.578 1 97.56 72 TYR B O 1
ATOM 1735 N N . THR B 1 73 ? -4.379 -23.766 -8.312 1 97.88 73 THR B N 1
ATOM 1736 C CA . THR B 1 73 ? -5.531 -24.516 -8.781 1 97.88 73 THR B CA 1
ATOM 1737 C C . THR B 1 73 ? -6.141 -25.344 -7.645 1 97.88 73 THR B C 1
ATOM 1739 O O . THR B 1 73 ? -5.543 -25.469 -6.574 1 97.88 73 THR B O 1
ATOM 1742 N N . ALA B 1 74 ? -7.34 -25.859 -7.957 1 97.12 74 ALA B N 1
ATOM 1743 C CA . ALA B 1 74 ? -8.023 -26.719 -6.992 1 97.12 74 ALA B CA 1
ATOM 1744 C C . ALA B 1 74 ? -7.172 -27.938 -6.637 1 97.12 74 ALA B C 1
ATOM 1746 O O . ALA B 1 74 ? -7.258 -28.453 -5.52 1 97.12 74 ALA B O 1
ATOM 1747 N N . GLU B 1 75 ? -6.309 -28.391 -7.527 1 96.75 75 GLU B N 1
ATOM 1748 C CA . GLU B 1 75 ? -5.457 -29.547 -7.297 1 96.75 75 GLU B CA 1
ATOM 1749 C C . GLU B 1 75 ? -4.309 -29.219 -6.348 1 96.75 75 GLU B C 1
ATOM 1751 O O . GLU B 1 75 ? -3.668 -30.109 -5.797 1 96.75 75 GLU B O 1
ATOM 1756 N N . ASP B 1 76 ? -4.008 -27.969 -6.223 1 97.5 76 ASP B N 1
ATOM 1757 C CA . ASP B 1 76 ? -2.908 -27.531 -5.367 1 97.5 76 ASP B CA 1
ATOM 1758 C C . ASP B 1 76 ? -3.326 -27.531 -3.898 1 97.5 76 ASP B C 1
ATOM 1760 O O . ASP B 1 76 ? -2.477 -27.5 -3.006 1 97.5 76 ASP B O 1
ATOM 1764 N N . ILE B 1 77 ? -4.543 -27.516 -3.641 1 95.12 77 ILE B N 1
ATOM 1765 C CA . ILE B 1 77 ? -5.082 -27.422 -2.287 1 95.12 77 ILE B CA 1
ATOM 1766 C C . ILE B 1 77 ? -4.754 -28.688 -1.514 1 95.12 77 ILE B C 1
ATOM 1768 O O . ILE B 1 77 ? -4.957 -29.797 -2.018 1 95.12 77 ILE B O 1
ATOM 1772 N N . PRO B 1 78 ? -4.184 -28.656 -0.462 1 95.75 78 PRO B N 1
ATOM 1773 C CA . PRO B 1 78 ? -3.949 -27.484 0.388 1 95.75 78 PRO B CA 1
ATOM 1774 C C . PRO B 1 78 ? -2.482 -27.062 0.419 1 95.75 78 PRO B C 1
ATOM 1776 O O . PRO B 1 78 ? -2.008 -26.531 1.429 1 95.75 78 PRO B O 1
ATOM 1779 N N . ASN B 1 79 ? -1.782 -27.375 -0.519 1 97 79 ASN B N 1
ATOM 1780 C CA . ASN B 1 79 ? -0.338 -27.172 -0.5 1 97 79 ASN B CA 1
ATOM 1781 C C . ASN B 1 79 ? 0.028 -25.734 -0.905 1 97 79 ASN B C 1
ATOM 1783 O O . ASN B 1 79 ? -0.696 -25.109 -1.671 1 97 79 ASN B O 1
ATOM 1787 N N . PHE B 1 80 ? 1.149 -25.297 -0.331 1 97.56 80 PHE B N 1
ATOM 1788 C CA . PHE B 1 80 ? 1.703 -24.031 -0.792 1 97.56 80 PHE B CA 1
ATOM 1789 C C . PHE B 1 80 ? 2.252 -24.172 -2.209 1 97.56 80 PHE B C 1
ATOM 1791 O O . PHE B 1 80 ? 2.85 -25.188 -2.555 1 97.56 80 PHE B O 1
ATOM 1798 N N . LYS B 1 81 ? 2.002 -23.125 -3.014 1 96.81 81 LYS B N 1
ATOM 1799 C CA . LYS B 1 81 ? 2.506 -23.094 -4.383 1 96.81 81 LYS B CA 1
ATOM 1800 C C . LYS B 1 81 ? 3.018 -21.688 -4.738 1 96.81 81 LYS B C 1
ATOM 1802 O O . LYS B 1 81 ? 2.393 -20.688 -4.391 1 96.81 81 LYS B O 1
ATOM 1807 N N . GLU B 1 82 ? 4.203 -21.656 -5.441 1 94.94 82 GLU B N 1
ATOM 1808 C CA . GLU B 1 82 ? 4.738 -20.391 -5.934 1 94.94 82 GLU B CA 1
ATOM 1809 C C . GLU B 1 82 ? 3.799 -19.75 -6.961 1 94.94 82 GLU B C 1
ATOM 1811 O O . GLU B 1 82 ? 3.363 -20.422 -7.902 1 94.94 82 GLU B O 1
ATOM 1816 N N . ILE B 1 83 ? 3.465 -18.5 -6.797 1 92 83 ILE B N 1
ATOM 1817 C CA . ILE B 1 83 ? 2.592 -17.844 -7.762 1 92 83 ILE B CA 1
ATOM 1818 C C . ILE B 1 83 ? 3.301 -16.625 -8.352 1 92 83 ILE B C 1
ATOM 1820 O O . ILE B 1 83 ? 2.928 -16.141 -9.422 1 92 83 ILE B O 1
ATOM 1824 N N . ILE B 1 84 ? 4.23 -16.078 -7.637 1 86.94 84 ILE B N 1
ATOM 1825 C CA . ILE B 1 84 ? 4.953 -14.891 -8.078 1 86.94 84 ILE B CA 1
ATOM 1826 C C . ILE B 1 84 ? 6.41 -14.977 -7.637 1 86.94 84 ILE B C 1
ATOM 1828 O O . ILE B 1 84 ? 6.711 -15.4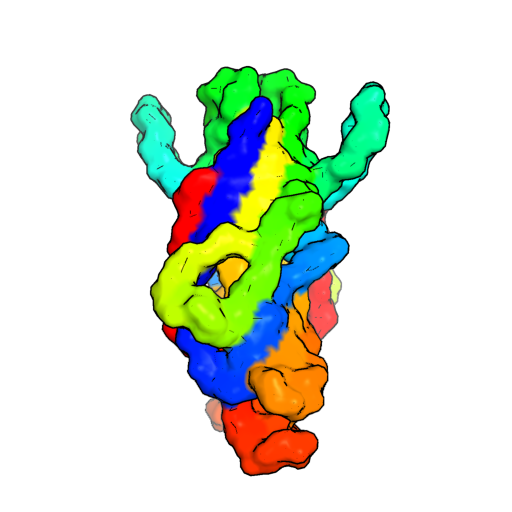92 -6.559 1 86.94 84 ILE B O 1
ATOM 1832 N N . ALA B 1 85 ? 7.273 -14.523 -8.469 1 87.62 85 ALA B N 1
ATOM 1833 C CA . ALA B 1 85 ? 8.695 -14.414 -8.141 1 87.62 85 ALA B CA 1
ATOM 1834 C C . ALA B 1 85 ? 9.242 -13.047 -8.523 1 87.62 85 ALA B C 1
ATOM 1836 O O . ALA B 1 85 ? 8.844 -12.469 -9.539 1 87.62 85 ALA B O 1
ATOM 1837 N N . PHE B 1 86 ? 10.102 -12.547 -7.707 1 83.25 86 PHE B N 1
ATOM 1838 C CA . PHE B 1 86 ? 10.734 -11.242 -7.891 1 83.25 86 PHE B CA 1
ATOM 1839 C C . PHE B 1 86 ? 12.242 -11.391 -7.98 1 83.25 86 PHE B C 1
ATOM 1841 O O . PHE B 1 86 ? 12.867 -12.055 -7.148 1 83.25 86 PHE B O 1
ATOM 1848 N N . GLU B 1 87 ? 12.781 -10.805 -8.977 1 85.31 87 GLU B N 1
ATOM 1849 C CA . GLU B 1 87 ? 14.227 -10.586 -9.016 1 85.31 87 GLU B CA 1
ATOM 1850 C C . GLU B 1 87 ? 14.594 -9.219 -8.438 1 85.31 87 GLU B C 1
ATOM 1852 O O . GLU B 1 87 ? 14.125 -8.195 -8.93 1 85.31 87 GLU B O 1
ATOM 1857 N N . CYS B 1 88 ? 15.398 -9.242 -7.355 1 79.12 88 CYS B N 1
ATOM 1858 C CA . CYS B 1 88 ? 15.648 -7.996 -6.641 1 79.12 88 CYS B CA 1
ATOM 1859 C C . CYS B 1 88 ? 17.141 -7.656 -6.645 1 79.12 88 CYS B C 1
ATOM 1861 O O . CYS B 1 88 ? 17.984 -8.547 -6.547 1 79.12 88 CYS B O 1
ATOM 1863 N N . ARG B 1 89 ? 17.328 -6.379 -6.902 1 76.56 89 ARG B N 1
ATOM 1864 C CA . ARG B 1 89 ? 18.641 -5.809 -6.676 1 76.56 89 ARG B CA 1
ATOM 1865 C C . ARG B 1 89 ? 18.609 -4.766 -5.566 1 76.56 89 ARG B C 1
ATOM 1867 O O . ARG B 1 89 ? 17.906 -3.756 -5.68 1 76.56 89 ARG B O 1
ATOM 1874 N N . GLY B 1 90 ? 19.344 -5.039 -4.391 1 72.44 90 GLY B N 1
ATOM 1875 C CA . GLY B 1 90 ? 19.453 -4.043 -3.336 1 72.44 90 GLY B CA 1
ATOM 1876 C C . GLY B 1 90 ? 18.219 -3.992 -2.441 1 72.44 90 GLY B C 1
ATOM 1877 O O . GLY B 1 90 ? 18.125 -3.143 -1.555 1 72.44 90 GLY B O 1
ATOM 1878 N N . ILE B 1 91 ? 17.125 -4.754 -2.74 1 70.69 91 ILE B N 1
ATOM 1879 C CA . ILE B 1 91 ? 15.906 -4.703 -1.953 1 70.69 91 ILE B CA 1
ATOM 1880 C C . ILE B 1 91 ? 15.492 -6.117 -1.543 1 70.69 91 ILE B C 1
ATOM 1882 O O . ILE B 1 91 ? 15.695 -7.07 -2.297 1 70.69 91 ILE B O 1
ATOM 1886 N N . SER B 1 92 ? 14.914 -6.176 -0.333 1 71.12 92 SER B N 1
ATOM 1887 C CA . SER B 1 92 ? 14.359 -7.434 0.155 1 71.12 92 SER B CA 1
ATOM 1888 C C . SER B 1 92 ? 12.836 -7.371 0.235 1 71.12 92 SER B C 1
ATOM 1890 O O . SER B 1 92 ? 12.266 -6.34 0.607 1 71.12 92 SER B O 1
ATOM 1892 N N . VAL B 1 93 ? 12.203 -8.438 -0.262 1 71.75 93 VAL B N 1
ATOM 1893 C CA . VAL B 1 93 ? 10.766 -8.586 -0.07 1 71.75 93 VAL B CA 1
ATOM 1894 C C . VAL B 1 93 ? 10.492 -9.227 1.288 1 71.75 93 VAL B C 1
ATOM 1896 O O . VAL B 1 93 ? 10.945 -10.344 1.559 1 71.75 93 VAL B O 1
ATOM 1899 N N . VAL B 1 94 ? 9.758 -8.484 2.17 1 67.81 94 VAL B N 1
ATOM 1900 C CA . VAL B 1 94 ? 9.641 -8.992 3.533 1 67.81 94 V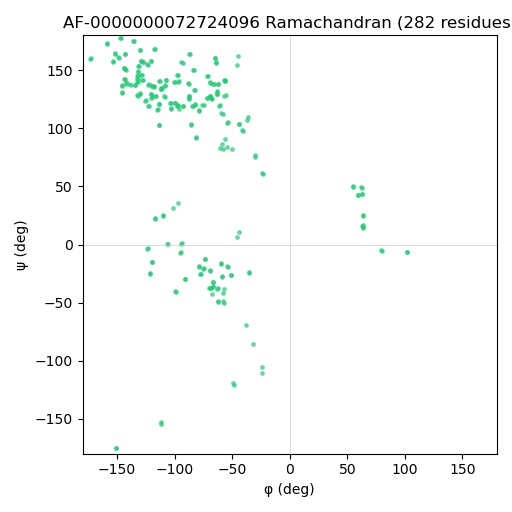AL B CA 1
ATOM 1901 C C . VAL B 1 94 ? 8.172 -9.25 3.865 1 67.81 94 VAL B C 1
ATOM 1903 O O . VAL B 1 94 ? 7.859 -9.93 4.844 1 67.81 94 VAL B O 1
ATOM 1906 N N . ASN B 1 95 ? 7.258 -8.734 3.082 1 69.06 95 ASN B N 1
ATOM 1907 C CA . ASN B 1 95 ? 5.824 -8.891 3.322 1 69.06 95 ASN B CA 1
ATOM 1908 C C . ASN B 1 95 ? 5.039 -8.906 2.016 1 69.06 95 ASN B C 1
ATOM 1910 O O . ASN B 1 95 ? 5.52 -8.43 0.987 1 69.06 95 ASN B O 1
ATOM 1914 N N . PHE B 1 96 ? 3.885 -9.398 2.117 1 73.56 96 PHE B N 1
ATOM 1915 C CA . PHE B 1 96 ? 2.996 -9.5 0.965 1 73.56 96 PHE B CA 1
ATOM 1916 C C . PHE B 1 96 ? 1.544 -9.297 1.382 1 73.56 96 PHE B C 1
ATOM 1918 O O . PHE B 1 96 ? 1.121 -9.789 2.43 1 73.56 96 PHE B O 1
ATOM 1925 N N . LYS B 1 97 ? 0.821 -8.562 0.648 1 73.56 97 LYS B N 1
ATOM 1926 C CA . LYS B 1 97 ? -0.613 -8.398 0.864 1 73.56 97 LYS B CA 1
ATOM 1927 C C . LYS B 1 97 ? -1.405 -8.797 -0.377 1 73.56 97 LYS B C 1
ATOM 1929 O O . LYS B 1 97 ? -1.054 -8.414 -1.495 1 73.56 97 LYS B O 1
ATOM 1934 N N . PHE B 1 98 ? -2.469 -9.492 0.004 1 81 98 PHE B N 1
ATOM 1935 C CA . PHE B 1 98 ? -3.391 -9.805 -1.08 1 81 98 PHE B CA 1
ATOM 1936 C C . PHE B 1 98 ? -4.262 -8.602 -1.417 1 81 98 PHE B C 1
ATOM 1938 O O . PHE B 1 98 ? -4.82 -7.961 -0.523 1 81 98 PHE B O 1
ATOM 1945 N N . GLY B 1 99 ? -4.191 -8.023 -2.58 1 74.56 99 GLY B N 1
ATOM 1946 C CA . GLY B 1 99 ? -4.945 -6.852 -2.994 1 74.56 99 GLY B CA 1
ATOM 1947 C C . GLY B 1 99 ? -5.965 -7.152 -4.074 1 74.56 99 GLY B C 1
ATOM 1948 O O . GLY B 1 99 ? -6.59 -8.219 -4.074 1 74.56 99 GLY B O 1
ATOM 1949 N N . ASP B 1 100 ? -6.195 -6.16 -4.727 1 76.44 100 ASP B N 1
ATOM 1950 C CA . ASP B 1 100 ? -7.195 -6.254 -5.785 1 76.44 100 ASP B CA 1
ATOM 1951 C C . ASP B 1 100 ? -6.57 -6.742 -7.09 1 76.44 100 ASP B C 1
ATOM 1953 O O . ASP B 1 100 ? -5.344 -6.766 -7.227 1 76.44 100 ASP B O 1
ATOM 1957 N N . GLY B 1 101 ? -7.496 -7.18 -7.996 1 82.69 101 GLY B N 1
ATOM 1958 C CA . GLY B 1 101 ? -7.055 -7.449 -9.352 1 82.69 101 GLY B CA 1
ATOM 1959 C C . GLY B 1 101 ? -6.863 -8.93 -9.633 1 82.69 101 GLY B C 1
ATOM 1960 O O . GLY B 1 101 ? -6.551 -9.32 -10.766 1 82.69 101 GLY B O 1
ATOM 1961 N N . TRP B 1 102 ? -6.98 -9.766 -8.648 1 90 102 TRP B N 1
ATOM 1962 C CA . TRP B 1 102 ? -6.836 -11.203 -8.844 1 90 102 TRP B CA 1
ATOM 1963 C C . TRP B 1 102 ? -7.945 -11.742 -9.742 1 90 102 TRP B C 1
ATOM 1965 O O . TRP B 1 102 ? -8.977 -11.094 -9.93 1 90 102 TRP B O 1
ATOM 1975 N N . GLN B 1 103 ? -7.656 -12.891 -10.281 1 94.38 103 GLN B N 1
ATOM 1976 C CA . GLN B 1 103 ? -8.656 -13.523 -11.141 1 94.38 103 GLN B CA 1
ATOM 1977 C C . GLN B 1 103 ? -8.664 -15.039 -10.953 1 94.38 103 GLN B C 1
ATOM 1979 O O . GLN B 1 103 ? -7.652 -15.633 -10.578 1 94.38 103 GLN B O 1
ATOM 1984 N N . CYS B 1 104 ? -9.836 -15.578 -11.164 1 97.31 104 CYS B N 1
ATOM 1985 C CA . CYS B 1 104 ? -10 -17.031 -11.164 1 97.31 104 CYS B CA 1
ATOM 1986 C C . CYS B 1 104 ? -11.148 -17.453 -12.078 1 97.31 104 CYS B C 1
ATOM 1988 O O . CYS B 1 104 ? -11.672 -16.625 -12.836 1 97.31 104 CYS B O 1
ATOM 1990 N N . GLN B 1 105 ? -11.469 -18.797 -12.086 1 98 105 GLN B N 1
ATOM 1991 C CA . GLN B 1 105 ? -12.562 -19.281 -12.922 1 98 105 GLN B CA 1
ATOM 1992 C C . GLN B 1 105 ? -13.32 -20.406 -12.242 1 98 105 GLN B C 1
ATOM 1994 O O . GLN B 1 105 ? -12.758 -21.125 -11.406 1 98 105 GLN B O 1
ATOM 1999 N N . GLY B 1 106 ? -14.609 -20.5 -12.602 1 97.81 106 GLY B N 1
ATOM 2000 C CA . GLY B 1 106 ? -15.367 -21.656 -12.125 1 97.81 106 GLY B CA 1
ATOM 2001 C C . GLY B 1 106 ? -14.734 -22.984 -12.508 1 97.81 106 GLY B C 1
ATOM 2002 O O . GLY B 1 106 ? -14.211 -23.125 -13.609 1 97.81 106 GLY B O 1
ATOM 2003 N N . THR B 1 107 ? -14.797 -23.938 -11.57 1 96.88 107 THR B N 1
ATOM 2004 C CA . THR B 1 107 ? -14.164 -25.234 -11.789 1 96.88 107 THR B CA 1
ATOM 2005 C C . THR B 1 107 ? -14.789 -25.938 -12.984 1 96.88 107 THR B C 1
ATOM 2007 O O . THR B 1 107 ? -14.086 -26.359 -13.906 1 96.88 107 THR B O 1
ATOM 2010 N N . ASP B 1 108 ? -16.031 -26.047 -13.102 1 94.19 108 ASP B N 1
ATOM 2011 C CA . ASP B 1 108 ? -16.703 -26.781 -14.164 1 94.19 108 ASP B CA 1
ATOM 2012 C C . ASP B 1 108 ? -17.188 -25.828 -15.258 1 94.19 108 ASP B C 1
ATOM 2014 O O . ASP B 1 108 ? -17.031 -26.109 -16.453 1 94.19 108 ASP B O 1
ATOM 2018 N N . SER B 1 109 ? -17.703 -24.688 -14.898 1 96.06 109 SER B N 1
ATOM 2019 C CA . SER B 1 109 ? -18.328 -23.734 -15.82 1 96.06 109 SER B CA 1
ATOM 2020 C C . SER B 1 109 ? -17.266 -22.938 -16.578 1 96.06 109 SER B C 1
ATOM 2022 O O . SER B 1 109 ? -17.562 -22.375 -17.641 1 96.06 109 SER B O 1
ATOM 2024 N N . LYS B 1 110 ? -16.109 -22.797 -16.047 1 96.94 110 LYS B N 1
ATOM 2025 C CA . LYS B 1 110 ? -15.047 -21.969 -16.594 1 96.94 110 LYS B CA 1
ATOM 2026 C C . LYS B 1 110 ? -15.453 -20.5 -16.609 1 96.94 110 LYS B C 1
ATOM 2028 O O . LYS B 1 110 ? -14.828 -19.688 -17.297 1 96.94 110 LYS B O 1
ATOM 2033 N N . THR B 1 111 ? -16.5 -20.188 -15.906 1 97.5 111 THR B N 1
ATOM 2034 C CA . THR B 1 111 ? -16.906 -18.797 -15.766 1 97.5 111 THR B CA 1
ATOM 2035 C C . THR B 1 111 ? -15.758 -17.953 -15.211 1 97.5 111 THR B C 1
ATOM 2037 O O . THR B 1 111 ? -15.195 -18.266 -14.164 1 97.5 111 THR B O 1
ATOM 2040 N N . PRO B 1 112 ? -15.453 -16.844 -15.906 1 97.69 112 PRO B N 1
ATOM 2041 C CA . PRO B 1 112 ? -14.359 -16.016 -15.406 1 97.69 112 PRO B CA 1
ATOM 2042 C C . PRO B 1 112 ? -14.805 -15.055 -14.297 1 97.69 112 PRO B C 1
ATOM 2044 O O . PRO B 1 112 ? -15.891 -14.484 -14.367 1 97.69 112 PRO B O 1
ATOM 2047 N N . PHE B 1 113 ? -14.039 -15.008 -13.234 1 97.12 113 PHE B N 1
ATOM 2048 C CA . PHE B 1 113 ? -14.156 -13.977 -12.203 1 97.12 113 PHE B CA 1
ATOM 2049 C C . PHE B 1 113 ? -12.914 -13.086 -12.188 1 97.12 113 PHE B C 1
ATOM 2051 O O . PHE B 1 113 ? -11.797 -13.578 -12 1 97.12 113 PHE B O 1
ATOM 2058 N N . THR B 1 114 ? -13.133 -11.797 -12.406 1 93.44 114 THR B N 1
ATOM 2059 C CA . THR B 1 114 ? -12.008 -10.883 -12.539 1 93.44 114 THR B CA 1
ATOM 2060 C C . THR B 1 114 ? -12.062 -9.789 -11.469 1 93.44 114 THR B C 1
ATOM 2062 O O . THR B 1 114 ? -13.102 -9.594 -10.836 1 93.44 114 THR B O 1
ATOM 2065 N N . ASN B 1 115 ? -10.891 -9.195 -11.211 1 86.88 115 ASN B N 1
ATOM 2066 C CA . ASN B 1 115 ? -10.75 -8.07 -10.289 1 86.88 115 ASN B CA 1
ATOM 2067 C C . AS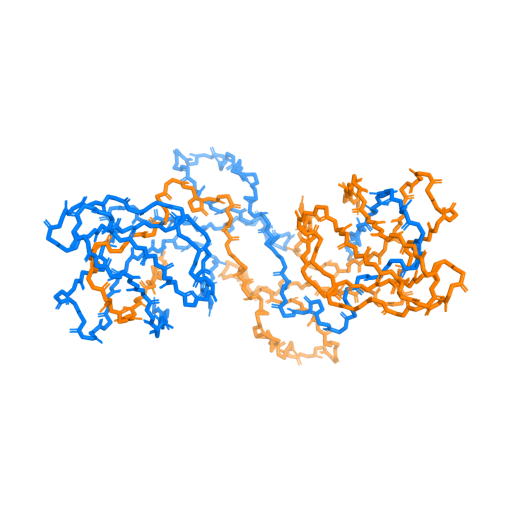N B 1 115 ? -11.227 -8.438 -8.883 1 86.88 115 ASN B C 1
ATOM 2069 O O . ASN B 1 115 ? -12 -7.695 -8.281 1 86.88 115 ASN B O 1
ATOM 2073 N N . LEU B 1 116 ? -10.852 -9.617 -8.469 1 91.31 116 LEU B N 1
ATOM 2074 C CA . LEU B 1 116 ? -11.148 -10.047 -7.105 1 91.31 116 LEU B CA 1
ATOM 2075 C C . LEU B 1 116 ? -10.383 -9.211 -6.086 1 91.31 116 LEU B C 1
ATOM 2077 O O . LEU B 1 116 ? -9.203 -8.922 -6.285 1 91.31 116 LEU B O 1
ATOM 2081 N N . SER B 1 117 ? -11.047 -8.891 -5.09 1 85.75 117 SER B N 1
ATOM 2082 C CA . SER B 1 117 ? -10.383 -8.359 -3.904 1 85.75 117 SER B CA 1
ATOM 2083 C C . SER B 1 117 ? -10.156 -9.453 -2.865 1 85.75 117 SER B C 1
ATOM 2085 O O . SER B 1 117 ? -11.109 -10.078 -2.391 1 85.75 11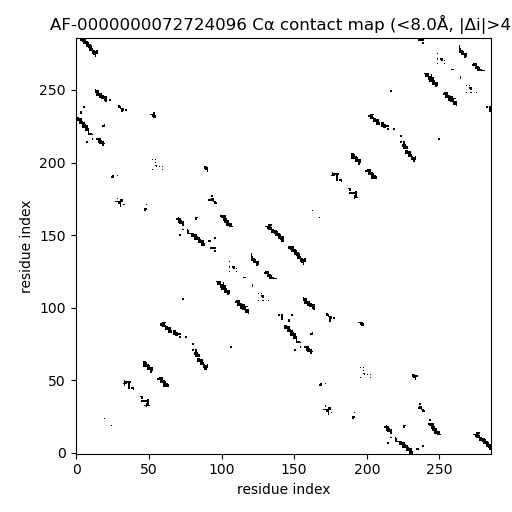7 SER B O 1
ATOM 2087 N N . LEU B 1 118 ? -8.883 -9.68 -2.531 1 89.06 118 LEU B N 1
ATOM 2088 C CA . LEU B 1 118 ? -8.586 -10.812 -1.663 1 89.06 118 LEU B CA 1
ATOM 2089 C C . LEU B 1 118 ? -7.977 -10.344 -0.346 1 89.06 118 LEU B C 1
ATOM 2091 O O . LEU B 1 118 ? -7.23 -11.086 0.299 1 89.06 118 LEU B O 1
ATOM 2095 N N . ASP B 1 119 ? -8.25 -9.164 -0.049 1 78.19 119 ASP B N 1
ATOM 2096 C CA . ASP B 1 119 ? -7.875 -8.664 1.272 1 78.19 119 ASP B CA 1
ATOM 2097 C C . ASP B 1 119 ? -8.719 -9.328 2.363 1 78.19 119 ASP B C 1
ATOM 2099 O O . ASP B 1 119 ? -8.336 -9.328 3.535 1 78.19 119 ASP B O 1
ATOM 2103 N N . GLU B 1 120 ? -9.859 -9.805 1.964 1 85.19 120 GLU B N 1
ATOM 2104 C CA . GLU B 1 120 ? -10.75 -10.594 2.807 1 85.19 120 GLU B CA 1
ATOM 2105 C C . GLU B 1 120 ? -11.281 -11.812 2.059 1 85.19 120 GLU B C 1
ATOM 2107 O O . GLU B 1 120 ? -10.961 -12.016 0.887 1 85.19 120 GLU B O 1
ATOM 2112 N N . GLU B 1 121 ? -12 -12.609 2.814 1 92.88 121 GLU B N 1
ATOM 2113 C CA . GLU B 1 121 ? -12.609 -13.758 2.152 1 92.88 121 GLU B CA 1
ATOM 2114 C C . GLU B 1 121 ? -13.477 -13.32 0.971 1 92.88 121 GLU B C 1
ATOM 2116 O O . GLU B 1 121 ? -14.195 -12.328 1.057 1 92.88 121 GLU B O 1
ATOM 2121 N N . TRP B 1 122 ? -13.406 -14.062 -0.061 1 96.62 122 TRP B N 1
ATOM 2122 C CA . TRP B 1 122 ? -14.133 -13.734 -1.282 1 96.62 122 TRP B CA 1
ATOM 2123 C C . TRP B 1 122 ? -15.25 -14.75 -1.538 1 96.62 122 TRP B C 1
ATOM 2125 O O . TRP B 1 122 ? -15.039 -15.961 -1.406 1 96.62 122 TRP B O 1
ATOM 2135 N N . CYS B 1 123 ? -16.469 -14.203 -1.869 1 96.81 123 CYS B N 1
ATOM 2136 C CA . CYS B 1 123 ? -17.594 -15.055 -2.227 1 96.81 123 CYS B CA 1
ATOM 2137 C C . CYS B 1 123 ? -18.406 -14.43 -3.346 1 96.81 123 CYS B C 1
ATOM 2139 O O . CYS B 1 123 ? -18.625 -13.211 -3.363 1 96.81 123 CYS B O 1
ATOM 2141 N N . GLU B 1 124 ? -18.859 -15.289 -4.32 1 96.56 124 GLU B N 1
ATOM 2142 C CA . GLU B 1 124 ? -19.75 -14.914 -5.41 1 96.56 124 GLU B CA 1
ATOM 2143 C C . GLU B 1 124 ? -20.656 -16.078 -5.801 1 96.56 124 GLU B C 1
ATOM 2145 O O . GLU B 1 124 ? -20.703 -17.094 -5.105 1 96.56 124 GLU B O 1
ATOM 2150 N N . TYR B 1 125 ? -21.547 -15.797 -6.773 1 97.62 125 TYR B N 1
ATOM 2151 C CA . TYR B 1 125 ? -22.406 -16.828 -7.324 1 97.62 125 TYR B CA 1
ATOM 2152 C C . TYR B 1 125 ? -22.125 -17.047 -8.805 1 97.62 125 TYR B C 1
ATOM 2154 O O . TYR B 1 125 ? -22.031 -16.094 -9.578 1 97.62 125 TYR B O 1
ATOM 2162 N N . ASP B 1 126 ? -21.891 -18.312 -9.156 1 97.75 126 ASP B N 1
ATOM 2163 C CA . ASP B 1 126 ? -21.734 -18.703 -10.555 1 97.75 126 ASP B CA 1
ATOM 2164 C C . ASP B 1 126 ? -23.094 -18.984 -11.203 1 97.75 126 ASP B C 1
ATOM 2166 O O . ASP B 1 126 ? -23.688 -20.047 -10.992 1 97.75 126 ASP B O 1
ATOM 2170 N N . GLU B 1 127 ? -23.547 -18.094 -11.977 1 96.75 127 GLU B N 1
ATOM 2171 C CA . GLU B 1 127 ? -24.859 -18.203 -12.594 1 96.75 127 GLU B CA 1
ATOM 2172 C C . GLU B 1 127 ? -24.906 -19.359 -13.586 1 96.75 127 GLU B C 1
ATOM 2174 O O . GLU B 1 127 ? -25.953 -20.016 -13.742 1 96.75 127 GLU B O 1
ATOM 2179 N N . ASN B 1 128 ? -23.844 -19.562 -14.258 1 97.12 128 ASN B N 1
ATOM 2180 C CA . ASN B 1 128 ? -23.797 -20.625 -15.25 1 97.12 128 ASN B CA 1
ATOM 2181 C C . ASN B 1 128 ? -23.828 -22.016 -14.602 1 97.12 128 ASN B C 1
ATOM 2183 O O . ASN B 1 128 ? -24.453 -22.938 -15.125 1 97.12 128 ASN B O 1
ATOM 2187 N N . ALA B 1 129 ? -23.172 -22.125 -13.484 1 96.56 129 ALA B N 1
ATOM 2188 C CA . ALA B 1 129 ? -23.125 -23.406 -12.781 1 96.56 129 ALA B CA 1
ATOM 2189 C C . ALA B 1 129 ? -24.203 -23.469 -11.703 1 96.56 129 ALA B C 1
ATOM 2191 O O . ALA B 1 129 ? -24.375 -24.516 -11.055 1 96.56 129 ALA B O 1
ATOM 2192 N N . ASN B 1 130 ? -24.875 -22.438 -11.453 1 96.81 130 ASN B N 1
ATOM 2193 C CA . ASN B 1 130 ? -25.938 -22.359 -10.461 1 96.81 130 ASN B CA 1
ATOM 2194 C C . ASN B 1 130 ? -25.453 -22.812 -9.086 1 96.81 130 ASN B C 1
ATOM 2196 O O . ASN B 1 130 ? -26.094 -23.656 -8.453 1 96.81 130 ASN B O 1
ATOM 2200 N N . CYS B 1 131 ? -24.312 -22.281 -8.625 1 97.5 131 CYS B N 1
ATOM 2201 C CA . CYS B 1 131 ? -23.766 -22.641 -7.324 1 97.5 131 CYS B CA 1
ATOM 2202 C C . CYS B 1 131 ? -22.906 -21.516 -6.762 1 97.5 131 CYS B C 1
ATOM 2204 O O . CYS B 1 131 ? -22.422 -20.672 -7.516 1 97.5 131 CYS B O 1
ATOM 2206 N N . PRO B 1 132 ? -22.734 -21.484 -5.402 1 97.81 132 PRO B N 1
ATOM 2207 C CA . PRO B 1 132 ? -21.828 -20.5 -4.801 1 97.81 132 PRO B CA 1
ATOM 2208 C C . PRO B 1 132 ? -20.359 -20.797 -5.086 1 97.81 132 PRO B C 1
ATOM 2210 O O . PRO B 1 132 ? -19.969 -21.969 -5.215 1 97.81 132 PRO B O 1
ATOM 2213 N N . VAL B 1 133 ? -19.609 -19.703 -5.238 1 98.38 133 VAL B N 1
ATOM 2214 C CA . VAL B 1 133 ? -18.156 -19.812 -5.391 1 98.38 133 VAL B CA 1
ATOM 2215 C C . VAL B 1 133 ? -17.453 -18.984 -4.316 1 98.38 133 VAL B C 1
ATOM 2217 O O . VAL B 1 133 ? -18.031 -18.016 -3.805 1 98.38 133 VAL B O 1
ATOM 2220 N N . GLY B 1 134 ? -16.141 -19.453 -4.035 1 98.19 134 GLY B N 1
ATOM 2221 C CA . GLY B 1 134 ? -15.484 -18.688 -2.99 1 98.19 134 GLY B CA 1
ATOM 2222 C C . GLY B 1 134 ? -14.031 -19.078 -2.789 1 98.19 134 GLY B C 1
ATOM 2223 O O . GLY B 1 134 ? -13.609 -20.172 -3.203 1 98.19 134 GLY B O 1
ATOM 2224 N N . ILE B 1 135 ? -13.297 -18.203 -2.199 1 97.81 135 ILE B N 1
ATOM 2225 C CA . ILE B 1 135 ? -11.914 -18.391 -1.789 1 97.81 135 ILE B CA 1
ATOM 2226 C C . ILE B 1 135 ? -11.742 -17.969 -0.33 1 97.81 135 ILE B C 1
ATOM 2228 O O . ILE B 1 135 ? -12.195 -16.891 0.07 1 97.81 135 ILE B O 1
ATOM 2232 N N . SER B 1 136 ? -11.117 -18.859 0.4 1 97.31 136 SER B N 1
ATOM 2233 C CA . SER B 1 136 ? -10.953 -18.594 1.824 1 97.31 136 SER B CA 1
ATOM 2234 C C . SER B 1 136 ? -9.609 -19.094 2.33 1 97.31 136 SER B C 1
ATOM 2236 O O . SER B 1 136 ? -8.883 -19.781 1.601 1 97.31 136 SER B O 1
ATOM 2238 N N . GLU B 1 137 ? -9.203 -18.594 3.568 1 96.44 137 GLU B N 1
ATOM 2239 C CA . GLU B 1 137 ? -8.023 -19.062 4.293 1 96.44 137 GLU B CA 1
ATOM 2240 C C . GLU B 1 137 ? -6.75 -18.781 3.498 1 96.44 137 GLU B C 1
ATOM 2242 O O . GLU B 1 137 ? -5.891 -19.656 3.371 1 96.44 137 GLU B O 1
ATOM 2247 N N . LEU B 1 138 ? -6.668 -17.656 2.957 1 95.38 138 LEU B N 1
ATOM 2248 C CA . LEU B 1 138 ? -5.48 -17.266 2.207 1 95.38 138 LEU B CA 1
ATOM 2249 C C . LEU B 1 138 ? -4.285 -17.062 3.137 1 95.38 138 LEU B C 1
ATOM 2251 O O . LEU B 1 138 ? -4.395 -16.391 4.16 1 95.38 138 LEU B O 1
ATOM 2255 N N . GLU B 1 139 ? -3.189 -17.734 2.797 1 94.19 139 GLU B N 1
ATOM 2256 C CA . GLU B 1 139 ? -1.897 -17.578 3.461 1 94.19 139 GLU B CA 1
ATOM 2257 C C . GLU B 1 139 ? -0.775 -17.391 2.445 1 94.19 139 GLU B C 1
ATOM 2259 O O . GLU B 1 139 ? -0.894 -17.812 1.292 1 94.19 139 GLU B O 1
ATOM 2264 N N . TYR B 1 140 ? 0.219 -16.656 2.855 1 90.81 140 TYR B N 1
ATOM 2265 C CA . TYR B 1 140 ? 1.383 -16.516 1.988 1 90.81 140 TYR B CA 1
ATOM 2266 C C . TYR B 1 140 ? 2.674 -16.766 2.76 1 90.81 140 TYR B C 1
ATOM 2268 O O . TYR B 1 140 ? 2.695 -16.672 3.99 1 90.81 140 TYR B O 1
ATOM 2276 N N . LYS B 1 141 ? 3.711 -17.203 2.049 1 90.19 141 LYS B N 1
ATOM 2277 C CA . LYS B 1 141 ? 5.098 -17.266 2.502 1 90.19 141 LYS B CA 1
ATOM 2278 C C . LYS B 1 141 ? 6.031 -16.578 1.506 1 90.19 141 LYS B C 1
ATOM 2280 O O . LYS B 1 141 ? 5.773 -16.594 0.301 1 90.19 141 LYS B O 1
ATOM 2285 N N . ILE B 1 142 ? 6.977 -15.922 2.094 1 85.06 142 ILE B N 1
ATOM 2286 C CA . ILE B 1 142 ? 8.023 -15.344 1.254 1 85.06 142 ILE B CA 1
ATOM 2287 C C . ILE B 1 142 ? 9.328 -16.109 1.457 1 85.06 142 ILE B C 1
ATOM 2289 O O . ILE B 1 142 ? 9.727 -16.375 2.594 1 85.06 142 ILE B O 1
ATOM 2293 N N . ASP B 1 143 ? 9.875 -16.516 0.448 1 82.81 143 ASP B N 1
ATOM 2294 C CA . ASP B 1 143 ? 11.141 -17.234 0.519 1 82.81 143 ASP B CA 1
ATOM 2295 C C . ASP B 1 143 ? 12.156 -16.641 -0.465 1 82.81 143 ASP B C 1
ATOM 2297 O O . ASP B 1 143 ? 11.781 -16.125 -1.521 1 82.81 143 ASP B O 1
#

Foldseek 3Di:
DDDDDDDDDDDDDPDDDDDDDPPPCPPCVDDPPLPDLPPPPPDPDRFPGWDQDPVVRDIKTKHKPPVPADDDDPVCPPPDDDHIDIDIDPDDDDDDAQAWFDKDADPPQRHIDTGDGVNDWDKDADPRVRGIDTDDDDDDDDD/DDDDDDDDDDDDDPDDDDDDDPPPCPPCVDDPQLPPLPPPPPDPDRFPGWDQDPVVRDIKTKHKDPVPADDDDPVCPPPDDDHIDIDIDPDDDDDDAQAWFDKDADPPQRHIDTGDGVNDWDKDADPRVRGIDTDDDDDDDDD

InterPro domains:
  IPR008584 CXXC motif containing zinc binding protein, eukaryotic [PF05907] (24-142)
  IPR008584 CXXC motif containing zinc binding protein, eukaryotic [PTHR12857] (25-141)

Sequence (286 aa):
MPVYKVTIRAQFENVTNLEAPGEDFSEKWQYVSADEQVDTPKSRGTCNMAVKCKLCNRHSTLDVLRSRQQRYTAEDIPNFKEIIAFECRGISVVNFKFGDGWQCQGTDSKTPFTNLSLDEEWCEYDENANCPVGISELEYKIDMPVYKVTIRAQFENVTNLEAPGEDFSEKWQYVSADEQVDTPKSRGTCNMAVKCKLCNRHSTLDVLRSRQQRYTAEDIPNFKEIIAFECRGISVVNFKFGDGWQCQGTDSKTPFTNLSLDEEWCEYDENANCPVGISELEYKID

pLDDT: mean 80.06, std 19.31, range [36.31, 98.44]

Nearest PDB structures (foldseek):
  5zlq-assembly1_A  TM=9.140E-01  e=6.999E-07  Homo sapiens
  5zlq-assembly1_A  TM=9.131E-01  e=1.187E-06  Homo sapiens

Organism: Homarus americanus (NCBI:txid6706)